Protein AF-A0A9X2RH70-F1 (afdb_monomer_lite)

Foldseek 3Di:
DDPPDLVLLLCCLPPVVVDDPVSNVVLVVVCVPDPVSVVSNVVSNVVVVVVVLVPPPPLFKAWWAWDDPDPPPDPDDDDDDDPDDPDFDWDWPTWIDDPVQQKIWTWTARPVLLKIKIAIDGPDPQQFFWKWKAFVVVRDIDIAGRNRMDIGHNPCSPDDRNPTTIIIGHFQDKDKDALPDAQDWDWDAGPSGWIWIWGHHQFKIKIATDDDVDPWFWKWKDWPPDIDIDGDDNDIDMDGHPDSNTMIMITITD

Structure (mmCIF, N/CA/C/O backbone):
data_AF-A0A9X2RH70-F1
#
_entry.id   AF-A0A9X2RH70-F1
#
loop_
_atom_site.group_PDB
_atom_site.id
_atom_site.type_symbol
_atom_site.label_atom_id
_atom_site.label_alt_id
_atom_site.label_comp_id
_atom_site.label_asym_id
_atom_site.label_entity_id
_atom_site.label_seq_id
_atom_site.pdbx_PDB_ins_code
_atom_site.Cartn_x
_atom_site.Cartn_y
_atom_site.Cartn_z
_atom_site.occupancy
_atom_site.B_iso_or_equiv
_atom_site.auth_seq_id
_atom_site.auth_comp_id
_atom_site.auth_asym_id
_atom_site.auth_atom_id
_atom_site.pdbx_PDB_model_num
ATOM 1 N N . MET A 1 1 ? -38.714 32.635 22.721 1.00 38.19 1 MET A N 1
ATOM 2 C CA . MET A 1 1 ? -38.009 31.374 23.026 1.00 38.19 1 MET A CA 1
ATOM 3 C C . MET A 1 1 ? -36.802 31.339 22.110 1.00 38.19 1 MET A C 1
ATOM 5 O O . MET A 1 1 ? -37.002 31.322 20.901 1.00 38.19 1 MET A O 1
ATOM 9 N N . SER A 1 2 ? -35.595 31.547 22.644 1.00 43.91 2 SER A N 1
ATOM 10 C CA . SER A 1 2 ? -34.385 31.596 21.818 1.00 43.91 2 SER A CA 1
ATOM 11 C C . SER A 1 2 ? -34.062 30.187 21.339 1.00 43.91 2 SER A C 1
ATOM 13 O O . SER A 1 2 ? -33.992 29.265 22.144 1.00 43.91 2 SER A O 1
ATOM 15 N N . LYS A 1 3 ? -33.902 30.035 20.023 1.00 49.16 3 LYS A N 1
ATOM 16 C CA . LYS A 1 3 ? -33.344 28.837 19.399 1.00 49.16 3 LYS A CA 1
ATOM 17 C C . LYS A 1 3 ? -31.895 28.697 19.841 1.00 49.16 3 LYS A C 1
ATOM 19 O O . LYS A 1 3 ? -30.994 29.251 19.218 1.00 49.16 3 LYS A O 1
ATOM 24 N N . ILE A 1 4 ? -31.687 28.039 20.966 1.00 57.56 4 ILE A N 1
ATOM 25 C CA . ILE A 1 4 ? -30.422 27.379 21.248 1.00 57.56 4 ILE A CA 1
ATOM 26 C C . ILE A 1 4 ? -30.706 25.922 20.905 1.00 57.56 4 ILE A C 1
ATOM 28 O O . ILE A 1 4 ? -31.109 25.137 21.750 1.00 57.56 4 ILE A O 1
ATOM 32 N N . ASP A 1 5 ? -30.623 25.646 19.609 1.00 70.44 5 ASP A N 1
ATOM 33 C CA . ASP A 1 5 ? -30.961 24.372 18.982 1.00 70.44 5 ASP A CA 1
ATOM 34 C C . ASP A 1 5 ? -29.649 23.783 18.487 1.00 70.44 5 ASP A C 1
ATOM 36 O O . ASP A 1 5 ? -29.001 24.452 17.689 1.00 70.44 5 ASP A O 1
ATOM 40 N N . GLU A 1 6 ? -29.278 22.590 18.960 1.00 78.50 6 GLU A N 1
ATOM 41 C CA . GLU A 1 6 ? -28.341 21.612 18.360 1.00 78.50 6 GLU A CA 1
ATOM 42 C C . GLU A 1 6 ? -26.916 22.094 18.001 1.00 78.50 6 GLU A C 1
ATOM 44 O O . GLU A 1 6 ? -25.936 21.507 18.451 1.00 78.50 6 GLU A O 1
ATOM 49 N N . TYR A 1 7 ? -26.774 23.196 17.274 1.00 85.56 7 TYR A N 1
ATOM 50 C CA . TYR A 1 7 ? -25.547 23.853 16.839 1.00 85.56 7 TYR A CA 1
ATOM 51 C C . TYR A 1 7 ? -24.544 24.131 17.966 1.00 85.56 7 TYR A C 1
ATOM 53 O O . TYR A 1 7 ? -23.355 23.880 17.798 1.00 85.56 7 TYR A O 1
ATOM 61 N N . LYS A 1 8 ? -24.988 24.615 19.137 1.00 87.19 8 LYS A N 1
ATOM 62 C CA . LYS A 1 8 ? -24.071 24.836 20.276 1.00 87.19 8 LYS A CA 1
ATOM 63 C C . LYS A 1 8 ? -23.524 23.515 20.837 1.00 87.19 8 LYS A C 1
ATOM 65 O O . LYS A 1 8 ? -22.361 23.452 21.223 1.00 87.19 8 LYS A O 1
ATOM 70 N N . ILE A 1 9 ? -24.349 22.464 20.864 1.00 90.00 9 ILE A N 1
ATOM 71 C CA . ILE A 1 9 ? -23.940 21.118 21.298 1.00 90.00 9 ILE A CA 1
ATOM 72 C C . ILE A 1 9 ? -22.964 20.526 20.275 1.00 90.00 9 ILE A C 1
ATOM 74 O O . ILE A 1 9 ? -21.936 19.967 20.645 1.00 90.00 9 ILE A O 1
ATOM 78 N N . GLU A 1 10 ? -23.244 20.703 18.987 1.00 91.31 10 GLU A N 1
ATOM 79 C CA . GLU A 1 10 ? -22.360 20.305 17.895 1.00 91.31 10 GLU A CA 1
ATOM 80 C C . GLU A 1 10 ? -20.998 21.014 17.959 1.00 91.31 10 GLU A C 1
ATOM 82 O O . GLU A 1 10 ? -19.964 20.346 17.891 1.00 91.31 10 GLU A O 1
ATOM 87 N N . GLN A 1 11 ? -20.971 22.340 18.148 1.00 90.75 11 GLN A N 1
ATOM 88 C CA . GLN A 1 11 ? -19.728 23.100 18.328 1.00 90.75 11 GLN A CA 1
ATOM 89 C C . GLN A 1 11 ? -18.944 22.619 19.548 1.00 90.75 11 GLN A C 1
ATOM 91 O O . GLN A 1 11 ? -17.736 22.428 19.452 1.00 90.75 11 GLN A O 1
ATOM 96 N N . TYR A 1 12 ? -19.620 22.349 20.665 1.00 92.56 12 TYR A N 1
ATOM 97 C CA . TYR A 1 12 ? -18.980 21.796 21.859 1.00 92.56 12 TYR A CA 1
ATOM 98 C C . TYR A 1 12 ? -18.365 20.409 21.610 1.00 92.56 12 TYR A C 1
ATOM 100 O O . TYR A 1 12 ? -17.308 20.102 22.153 1.00 92.56 12 TYR A O 1
ATOM 108 N N . ILE A 1 13 ? -18.970 19.578 20.755 1.00 91.06 13 ILE A N 1
ATOM 109 C CA . ILE A 1 13 ? -18.428 18.257 20.393 1.00 91.06 13 ILE A CA 1
ATOM 110 C C . ILE A 1 13 ? -17.249 18.365 19.413 1.00 91.06 13 ILE A C 1
ATOM 112 O O . ILE A 1 13 ? -16.290 17.602 19.533 1.00 91.06 13 ILE A O 1
ATOM 116 N N . ARG A 1 14 ? -17.317 19.260 18.419 1.00 89.56 14 ARG A N 1
ATOM 117 C CA . ARG A 1 14 ? -16.367 19.295 17.287 1.00 89.56 14 ARG A CA 1
ATOM 118 C C . ARG A 1 14 ? -15.242 20.313 17.418 1.00 89.56 14 ARG A C 1
ATOM 120 O O . ARG A 1 14 ? -14.176 20.072 16.863 1.00 89.56 14 ARG A O 1
ATOM 127 N N . PHE A 1 15 ? -15.493 21.416 18.113 1.00 91.38 15 PHE A N 1
ATOM 128 C CA . PHE A 1 15 ? -14.636 22.602 18.161 1.00 91.38 15 PHE A CA 1
ATOM 129 C C . PHE A 1 15 ? -14.644 23.209 19.572 1.00 91.38 15 PHE A C 1
ATOM 131 O O . PHE A 1 15 ? -14.815 24.415 19.750 1.00 91.38 15 PHE A O 1
ATOM 138 N N . ALA A 1 16 ? -14.499 22.372 20.605 1.00 88.25 16 ALA A N 1
ATOM 139 C CA . ALA A 1 16 ? -14.545 22.812 22.001 1.00 88.25 16 ALA A CA 1
ATOM 140 C C . ALA A 1 16 ? -13.519 23.920 22.301 1.00 88.25 16 ALA A C 1
ATOM 142 O O . ALA A 1 16 ? -13.744 24.774 23.153 1.00 88.25 16 ALA A O 1
ATOM 143 N N . GLU A 1 17 ? -12.385 23.918 21.608 1.00 86.81 17 GLU A N 1
ATOM 144 C CA . GLU A 1 17 ? -11.329 24.923 21.699 1.00 86.81 17 GLU A CA 1
ATOM 145 C C . GLU A 1 17 ? -11.731 26.315 21.191 1.00 86.81 17 GLU A C 1
ATOM 147 O O . GLU A 1 17 ? -11.103 27.297 21.585 1.00 86.81 17 GLU A O 1
ATOM 152 N N . GLU A 1 18 ? -12.761 26.413 20.349 1.00 89.75 18 GLU A N 1
ATOM 153 C CA . GLU A 1 18 ? -13.279 27.685 19.830 1.00 89.75 18 GLU A CA 1
ATOM 154 C C . GLU A 1 18 ? -14.303 28.327 20.778 1.00 89.75 18 GLU A C 1
ATOM 156 O O . GLU A 1 18 ? -14.637 29.501 20.617 1.00 89.75 18 GLU A O 1
ATOM 161 N N . LEU A 1 19 ? -14.772 27.579 21.783 1.00 88.44 19 LEU A N 1
ATOM 162 C CA . LEU A 1 19 ? -15.719 28.051 22.788 1.00 88.44 19 LEU A CA 1
ATOM 163 C C . LEU A 1 19 ? -15.004 28.645 24.001 1.00 88.44 19 LEU A C 1
ATOM 165 O O . LEU A 1 19 ? -14.007 28.114 24.505 1.00 88.44 19 LEU A O 1
ATOM 169 N N . THR A 1 20 ? -15.574 29.721 24.532 1.00 93.38 20 THR A N 1
ATOM 170 C CA . THR A 1 20 ? -15.179 30.269 25.830 1.00 93.38 20 THR A CA 1
ATOM 171 C C . THR A 1 20 ? -15.582 29.326 26.969 1.00 93.38 20 THR A C 1
ATOM 173 O O . THR A 1 20 ? -16.488 28.503 26.841 1.00 93.38 20 THR A O 1
ATOM 176 N N . GLU A 1 21 ? -14.932 29.451 28.129 1.00 91.62 21 GLU A N 1
ATOM 177 C CA . GLU A 1 21 ? -15.281 28.642 29.308 1.00 91.62 21 GLU A CA 1
ATOM 178 C C . GLU A 1 21 ? -16.721 28.888 29.787 1.00 91.62 21 GLU A C 1
ATOM 180 O O . GLU A 1 21 ? -17.380 27.974 30.275 1.00 91.62 21 GLU A O 1
ATOM 185 N N . GLU A 1 22 ? -17.247 30.102 29.622 1.00 91.00 22 GLU A N 1
ATOM 186 C CA . GLU A 1 22 ? -18.640 30.417 29.958 1.00 91.00 22 GLU A CA 1
ATOM 187 C C . GLU A 1 22 ? -19.622 29.666 29.046 1.00 91.00 22 GLU A C 1
ATOM 189 O O . GLU A 1 22 ? -20.595 29.094 29.536 1.00 91.00 22 GLU A O 1
ATOM 194 N N . GLU A 1 23 ? -19.331 29.583 27.745 1.00 89.38 23 GLU A N 1
ATOM 195 C CA . GLU A 1 23 ? -20.147 28.846 26.771 1.00 89.38 23 GLU A CA 1
ATOM 196 C C . GLU A 1 23 ? -20.090 27.333 26.994 1.00 89.38 23 GLU A C 1
ATOM 198 O O . GLU A 1 23 ? -21.119 26.662 26.911 1.00 89.38 23 GLU A O 1
ATOM 203 N N . LYS A 1 24 ? -18.918 26.788 27.337 1.00 91.00 24 LYS A N 1
ATOM 204 C CA . LYS A 1 24 ? -18.781 25.368 27.697 1.00 91.00 24 LYS A CA 1
ATOM 205 C C . LYS A 1 24 ? -19.634 25.014 28.910 1.00 91.00 24 LYS A C 1
ATOM 207 O O . LYS A 1 24 ? -20.411 24.068 28.848 1.00 91.00 24 LYS A O 1
ATOM 212 N N . ASN A 1 25 ? -19.540 25.811 29.976 1.00 91.94 25 ASN A N 1
ATOM 213 C CA . ASN A 1 25 ? -20.323 25.606 31.197 1.00 91.94 25 ASN A CA 1
ATOM 214 C C . ASN A 1 25 ? -21.836 25.747 30.949 1.00 91.94 25 ASN A C 1
ATOM 216 O O . ASN A 1 25 ? -22.637 25.048 31.572 1.00 91.94 25 ASN A O 1
ATOM 220 N N . GLU A 1 26 ? -22.248 26.650 30.051 1.00 90.50 26 GLU A N 1
ATOM 221 C CA . GLU A 1 26 ? -23.648 26.786 29.631 1.00 90.50 26 GLU A CA 1
ATOM 222 C C . GLU A 1 26 ? -24.140 25.506 28.939 1.00 90.50 26 GLU A C 1
ATOM 224 O O . GLU A 1 26 ? -25.188 24.975 29.309 1.00 90.50 26 GLU A O 1
ATOM 229 N N . VAL A 1 27 ? -23.374 24.984 27.976 1.00 90.00 27 VAL A N 1
ATOM 230 C CA . VAL A 1 27 ? -23.712 23.754 27.240 1.00 90.00 27 VAL A CA 1
ATOM 231 C C . VAL A 1 27 ? -23.710 22.531 28.159 1.00 90.00 27 VAL A C 1
ATOM 233 O O . VAL A 1 27 ? -24.647 21.737 28.100 1.00 90.00 27 VAL A O 1
ATOM 236 N N . GLU A 1 28 ? -22.732 22.397 29.055 1.00 92.50 28 GLU A N 1
ATOM 237 C CA . GLU A 1 28 ? -22.682 21.310 30.043 1.00 92.50 28 GLU A CA 1
ATOM 238 C C . GLU A 1 28 ? -23.909 21.322 30.953 1.00 92.50 28 GLU A C 1
ATOM 240 O O . GLU A 1 28 ? -24.602 20.311 31.076 1.00 92.50 28 GLU A O 1
ATOM 245 N N . ARG A 1 29 ? -24.260 22.487 31.508 1.00 91.75 29 ARG A N 1
ATOM 246 C CA . ARG A 1 29 ? -25.462 22.621 32.336 1.00 91.75 29 ARG A CA 1
ATOM 247 C C . ARG A 1 29 ? -26.731 22.285 31.550 1.00 91.75 29 ARG A C 1
ATOM 249 O O . ARG A 1 29 ? -27.653 21.701 32.113 1.00 91.75 29 ARG A O 1
ATOM 256 N N . LEU A 1 30 ? -26.810 22.646 30.270 1.00 88.88 30 LEU A N 1
ATOM 257 C CA . LEU A 1 30 ? -27.959 22.315 29.419 1.00 88.88 30 LEU A CA 1
ATOM 258 C C . LEU A 1 30 ? -28.080 20.807 29.176 1.00 88.88 30 LEU A C 1
ATOM 260 O O . LEU A 1 30 ? -29.186 20.275 29.245 1.00 88.88 30 LEU A O 1
ATOM 264 N N . ILE A 1 31 ? -26.960 20.123 28.947 1.00 91.38 31 ILE A N 1
ATOM 265 C CA . ILE A 1 31 ? -26.914 18.663 28.793 1.00 91.38 31 ILE A CA 1
ATOM 266 C C . ILE A 1 31 ? -27.316 17.964 30.101 1.00 91.38 31 ILE A C 1
ATOM 268 O O . ILE A 1 31 ? -28.024 16.965 30.061 1.00 91.38 31 ILE A O 1
ATOM 272 N N . GLU A 1 32 ? -26.906 18.488 31.260 1.00 92.25 32 GLU A N 1
ATOM 273 C CA . GLU A 1 32 ? -27.236 17.910 32.573 1.00 92.25 32 GLU A CA 1
ATOM 274 C C . GLU A 1 32 ? -28.693 18.125 33.001 1.00 92.25 32 GLU A C 1
ATOM 276 O O . GLU A 1 32 ? -29.238 17.328 33.764 1.00 92.25 32 GLU A O 1
ATOM 281 N N . THR A 1 33 ? -29.318 19.220 32.564 1.00 91.25 33 THR A N 1
ATOM 282 C CA . THR A 1 33 ? -30.645 19.635 33.054 1.00 91.25 33 THR A CA 1
ATOM 283 C C . THR A 1 33 ? -31.798 19.284 32.115 1.00 91.25 33 THR A C 1
ATOM 285 O O . THR A 1 33 ? -32.954 19.432 32.515 1.00 91.25 33 THR A O 1
ATOM 288 N N . SER A 1 34 ? -31.518 18.815 30.895 1.00 92.25 34 SER A N 1
ATOM 289 C CA . SER A 1 34 ? -32.532 18.463 29.896 1.00 92.25 34 SER A CA 1
ATOM 290 C C . SER A 1 34 ? -32.260 17.100 29.258 1.00 92.25 34 SER A C 1
ATOM 292 O O . SER A 1 34 ? -31.290 16.935 28.517 1.00 92.25 34 SER A O 1
ATOM 294 N N . ASP A 1 35 ? -33.180 16.154 29.473 1.00 90.81 35 ASP A N 1
ATOM 295 C CA . ASP A 1 35 ? -33.135 14.809 28.880 1.00 90.81 35 ASP A CA 1
ATOM 296 C C . ASP A 1 35 ? -33.082 14.854 27.340 1.00 90.81 35 ASP A C 1
ATOM 298 O O . ASP A 1 35 ? -32.408 14.044 26.701 1.00 90.81 35 ASP A O 1
ATOM 302 N N . GLU A 1 36 ? -33.765 15.828 26.728 1.00 90.50 36 GLU A N 1
ATOM 303 C CA . GLU A 1 36 ? -33.765 16.036 25.276 1.00 90.50 36 GLU A CA 1
ATOM 304 C C . GLU A 1 36 ? -32.375 16.448 24.771 1.00 90.50 36 GLU A C 1
ATOM 306 O O . GLU A 1 36 ? -31.859 15.876 23.810 1.00 90.50 36 GLU A O 1
ATOM 311 N N . MET A 1 37 ? -31.723 17.387 25.463 1.00 90.00 37 MET A N 1
ATOM 312 C CA . MET A 1 37 ? -30.382 17.858 25.095 1.00 90.00 37 MET A CA 1
ATOM 313 C C . MET A 1 37 ? -29.324 16.781 25.334 1.00 90.00 37 MET A C 1
ATOM 315 O O . MET A 1 37 ? -28.390 16.644 24.542 1.00 90.00 37 MET A O 1
ATOM 319 N N . GLN A 1 38 ? -29.495 15.964 26.375 1.00 92.88 38 GLN A N 1
ATOM 320 C CA . GLN A 1 38 ? -28.654 14.798 26.614 1.00 92.88 38 GLN A CA 1
ATOM 321 C C . GLN A 1 38 ? -28.764 13.773 25.477 1.00 92.88 38 GLN A C 1
ATOM 323 O O . GLN A 1 38 ? -27.742 13.261 25.011 1.00 92.88 38 GLN A O 1
ATOM 328 N N . ALA A 1 39 ? -29.978 13.497 24.993 1.00 91.00 39 ALA A N 1
ATOM 329 C CA . ALA A 1 39 ? -30.194 12.585 23.872 1.00 91.00 39 ALA A CA 1
ATOM 330 C C . ALA A 1 39 ? -29.541 13.100 22.577 1.00 91.00 39 ALA A C 1
ATOM 332 O O . ALA A 1 39 ? -28.859 12.335 21.891 1.00 91.00 39 ALA A O 1
ATOM 333 N N . ILE A 1 40 ? -29.681 14.396 22.280 1.00 91.31 40 ILE A N 1
ATOM 334 C CA . ILE A 1 40 ? -29.038 15.050 21.128 1.00 91.31 40 ILE A CA 1
ATOM 335 C C . ILE A 1 40 ? -27.511 14.972 21.237 1.00 91.31 40 ILE A C 1
ATOM 337 O O . ILE A 1 40 ? -26.846 14.593 20.273 1.00 91.31 40 ILE A O 1
ATOM 341 N N . TYR A 1 41 ? -26.945 15.274 22.410 1.00 93.88 41 TYR A N 1
ATOM 342 C CA . TYR A 1 41 ? -25.504 15.175 22.654 1.00 93.88 41 TYR A CA 1
ATOM 343 C C . TYR A 1 41 ? -24.976 13.760 22.393 1.00 93.88 41 TYR A C 1
ATOM 345 O O . TYR A 1 41 ? -23.989 13.593 21.675 1.00 93.88 41 TYR A O 1
ATOM 353 N N . LEU A 1 42 ? -25.639 12.736 22.940 1.00 94.56 42 LEU A N 1
ATOM 354 C CA . LEU A 1 42 ? -25.237 11.341 22.748 1.00 94.56 42 LEU A CA 1
ATOM 355 C C . LEU A 1 42 ? -25.321 10.927 21.277 1.00 94.56 42 LEU A C 1
ATOM 357 O O . LEU A 1 42 ? -24.388 10.304 20.769 1.00 94.56 42 LEU A O 1
ATOM 361 N N . PHE A 1 43 ? -26.396 11.315 20.588 1.00 95.00 43 PHE A N 1
ATOM 362 C CA . PHE A 1 43 ? -26.562 11.060 19.161 1.00 95.00 43 PHE A CA 1
ATOM 363 C C . PHE A 1 43 ? -25.453 11.716 18.331 1.00 95.00 43 PHE A C 1
ATOM 365 O O . PHE A 1 43 ? -24.786 11.025 17.564 1.00 95.00 43 PHE A O 1
ATOM 372 N N . LEU A 1 44 ? -25.214 13.021 18.500 1.00 93.56 44 LEU A N 1
ATOM 373 C CA . LEU A 1 44 ? -24.198 13.758 17.741 1.00 93.56 44 LEU A CA 1
ATOM 374 C C . LEU A 1 44 ? -22.792 13.235 18.023 1.00 93.56 44 LEU A C 1
ATOM 376 O O . LEU A 1 44 ? -21.990 13.096 17.102 1.00 93.56 44 LEU A O 1
ATOM 380 N N . LYS A 1 45 ? -22.492 12.899 19.279 1.00 93.25 45 LYS A N 1
ATOM 381 C CA . LYS A 1 45 ? -21.208 12.308 19.655 1.00 93.25 45 LYS A CA 1
ATOM 382 C C . LYS A 1 45 ? -20.991 10.974 18.945 1.00 93.25 45 LYS A C 1
ATOM 384 O O . LYS A 1 45 ? -19.959 10.799 18.304 1.00 93.25 45 LYS A O 1
ATOM 389 N N . GLN A 1 46 ? -21.970 10.069 19.001 1.00 92.00 46 GLN A N 1
ATOM 390 C CA . GLN A 1 46 ? -21.885 8.783 18.309 1.00 92.00 46 GLN A CA 1
ATOM 391 C C . GLN A 1 46 ? -21.798 8.965 16.788 1.00 92.00 46 GLN A C 1
ATOM 393 O O . GLN A 1 46 ? -20.964 8.333 16.142 1.00 92.00 46 GLN A O 1
ATOM 398 N N . PHE A 1 47 ? -22.614 9.854 16.216 1.00 91.31 47 PHE A N 1
ATOM 399 C CA . PHE A 1 47 ? -22.580 10.179 14.793 1.00 91.31 47 PHE A CA 1
ATOM 400 C C . PHE A 1 47 ? -21.192 10.650 14.370 1.00 91.31 47 PHE A C 1
ATOM 402 O O . PHE A 1 47 ? -20.667 10.156 13.380 1.00 91.31 47 PHE A O 1
ATOM 409 N N . TYR A 1 48 ? -20.572 11.563 15.118 1.00 87.19 48 TYR A N 1
ATOM 410 C CA . TYR A 1 48 ? -19.253 12.083 14.778 1.00 87.19 48 TYR A CA 1
ATOM 411 C C . TYR A 1 48 ? -18.124 11.085 15.022 1.00 87.19 48 TYR A C 1
ATOM 413 O O . TYR A 1 48 ? -17.175 11.061 14.244 1.00 87.19 48 TYR A O 1
ATOM 421 N N . GLU A 1 49 ? -18.236 10.211 16.019 1.00 83.56 49 GLU A N 1
ATOM 422 C CA . GLU A 1 49 ? -17.318 9.082 16.191 1.00 83.56 49 GLU A CA 1
ATOM 423 C C . GLU A 1 49 ? -17.394 8.110 15.002 1.00 83.56 49 GLU A C 1
ATOM 425 O O . GLU A 1 49 ? -16.361 7.696 14.468 1.00 83.56 49 GLU A O 1
ATOM 430 N N . GLU A 1 50 ? -18.601 7.769 14.541 1.00 78.25 50 GLU A N 1
ATOM 431 C CA . GLU A 1 50 ? -18.804 6.926 13.358 1.00 78.25 50 GLU A CA 1
ATOM 432 C C . GLU A 1 50 ? -18.398 7.636 12.066 1.00 78.25 50 GLU A C 1
ATOM 434 O O . GLU A 1 50 ? -17.746 7.031 11.212 1.00 78.25 50 GLU A O 1
ATOM 439 N N . PHE A 1 51 ? -18.707 8.925 11.939 1.00 77.31 51 PHE A N 1
ATOM 440 C CA . PHE A 1 51 ? -18.315 9.757 10.812 1.00 77.31 51 PHE A CA 1
ATOM 441 C C . PHE A 1 51 ? -16.803 9.893 10.743 1.00 77.31 51 PHE A C 1
ATOM 443 O O . PHE A 1 51 ? -16.256 9.718 9.668 1.00 77.31 51 PHE A O 1
ATOM 450 N N . ASP A 1 52 ? -16.095 10.132 11.845 1.00 69.50 52 ASP A N 1
ATOM 451 C CA . ASP A 1 52 ? -14.632 10.194 11.852 1.00 69.50 52 ASP A CA 1
ATOM 452 C C . ASP A 1 52 ? -14.022 8.815 11.594 1.00 69.50 52 ASP A C 1
ATOM 454 O O . ASP A 1 52 ? -13.001 8.701 10.917 1.00 69.50 52 ASP A O 1
ATOM 458 N N . LYS A 1 53 ? -14.652 7.739 12.076 1.00 63.94 53 LYS A N 1
ATOM 459 C CA . LYS A 1 53 ? -14.243 6.365 11.765 1.00 63.94 53 LYS A CA 1
ATOM 460 C C . LYS A 1 53 ? -14.400 6.051 10.274 1.00 63.94 53 LYS A C 1
ATOM 462 O O . LYS A 1 53 ? -13.503 5.431 9.708 1.00 63.94 53 LYS A O 1
ATOM 467 N N . ALA A 1 54 ? -15.485 6.499 9.643 1.00 58.62 54 ALA A N 1
ATOM 468 C CA . ALA A 1 54 ? -15.756 6.328 8.214 1.00 58.62 54 ALA A CA 1
ATOM 469 C C . ALA A 1 54 ? -14.959 7.307 7.329 1.00 58.62 54 ALA A C 1
ATOM 471 O O . ALA A 1 54 ? -14.521 6.950 6.239 1.00 58.62 54 ALA A O 1
ATOM 472 N N . SER A 1 55 ? -14.730 8.525 7.820 1.00 51.06 55 SER A N 1
ATOM 473 C CA . SER A 1 55 ? -14.048 9.639 7.146 1.00 51.06 55 SER A CA 1
ATOM 474 C C . SER A 1 55 ? -12.558 9.694 7.448 1.00 51.06 55 SER A C 1
ATOM 476 O O . SER A 1 55 ? -11.866 10.597 6.971 1.00 51.06 55 SER A O 1
ATOM 478 N N . ARG A 1 56 ? -12.016 8.713 8.183 1.00 55.09 56 ARG A N 1
ATOM 479 C CA . ARG A 1 56 ? -10.602 8.345 8.090 1.00 55.09 56 ARG A CA 1
ATOM 480 C C . ARG A 1 56 ? -10.351 7.900 6.653 1.00 55.09 56 ARG A C 1
ATOM 482 O O . ARG A 1 56 ? -10.275 6.713 6.360 1.00 55.09 56 ARG A O 1
ATOM 489 N N . VAL A 1 57 ? -10.204 8.876 5.753 1.00 53.75 57 VAL A N 1
ATOM 490 C CA . VAL A 1 57 ? -9.603 8.695 4.438 1.00 53.75 57 VAL A CA 1
ATOM 491 C C . VAL A 1 57 ? -8.335 7.926 4.716 1.00 53.75 57 VAL A C 1
ATOM 493 O O . VAL A 1 57 ? -7.454 8.438 5.417 1.00 53.75 57 VAL A O 1
ATOM 496 N N . SER A 1 58 ? -8.290 6.684 4.243 1.00 62.25 58 SER A N 1
ATOM 497 C CA . SER A 1 58 ? -7.127 5.836 4.405 1.00 62.25 58 SER A CA 1
ATOM 498 C C . SER A 1 58 ? -5.903 6.637 3.988 1.00 62.25 58 SER A C 1
ATOM 500 O O . SER A 1 58 ? -5.694 6.931 2.812 1.00 62.25 58 SER A O 1
ATOM 502 N N . LYS A 1 59 ? -5.089 7.060 4.960 1.00 73.25 59 LYS A N 1
ATOM 503 C CA . LYS A 1 59 ? -3.833 7.765 4.667 1.00 73.25 59 LYS A CA 1
ATOM 504 C C . LYS A 1 59 ? -2.857 6.836 3.943 1.00 73.25 59 LYS A C 1
ATOM 506 O O . LYS A 1 59 ? -1.864 7.310 3.398 1.00 73.25 59 LYS A O 1
ATOM 511 N N . ALA A 1 60 ? -3.150 5.536 3.959 1.00 87.25 60 ALA A N 1
ATOM 512 C CA . ALA A 1 60 ? -2.376 4.494 3.334 1.00 87.25 60 ALA A CA 1
ATOM 513 C C . ALA A 1 60 ? -2.682 4.330 1.843 1.00 87.25 60 ALA A C 1
ATOM 515 O O . ALA A 1 60 ? -1.768 3.971 1.113 1.00 87.25 60 ALA A O 1
ATOM 516 N N . VAL A 1 61 ? -3.894 4.629 1.359 1.00 92.12 61 VAL A N 1
ATOM 517 C CA . VAL A 1 61 ? -4.228 4.539 -0.074 1.00 92.12 61 VAL A CA 1
ATOM 518 C C . VAL A 1 61 ? -4.348 5.935 -0.675 1.00 92.12 61 VAL A C 1
ATOM 520 O O . VAL A 1 61 ? -5.294 6.674 -0.420 1.00 92.12 61 VAL A O 1
ATOM 523 N N . ILE A 1 62 ? -3.370 6.302 -1.497 1.00 93.06 62 ILE A N 1
ATOM 524 C CA . ILE A 1 62 ? -3.258 7.618 -2.122 1.00 93.06 62 ILE A CA 1
ATOM 525 C C . ILE A 1 62 ? -3.643 7.496 -3.600 1.00 93.06 62 ILE A C 1
ATOM 527 O O . ILE A 1 62 ? -2.879 6.907 -4.371 1.00 93.06 62 ILE A O 1
ATOM 531 N N . PRO A 1 63 ? -4.787 8.051 -4.033 1.00 94.56 63 PRO A N 1
ATOM 532 C CA . PRO A 1 63 ? -5.094 8.136 -5.451 1.00 94.56 63 PRO A CA 1
ATOM 533 C C . PRO A 1 63 ? -4.110 9.082 -6.139 1.00 94.56 63 PRO A C 1
ATOM 535 O O . PRO A 1 63 ? -3.795 10.157 -5.622 1.00 94.56 63 PRO A O 1
ATOM 538 N N . LEU A 1 64 ? -3.614 8.667 -7.302 1.00 95.38 64 LEU A N 1
ATOM 539 C CA . LEU A 1 64 ? -2.697 9.447 -8.120 1.00 95.38 64 LEU A CA 1
ATOM 540 C C . LEU A 1 64 ? -3.354 9.797 -9.452 1.00 95.38 64 LEU A C 1
ATOM 542 O O . LEU A 1 64 ? -3.980 8.951 -10.092 1.00 95.38 64 LEU A O 1
ATOM 546 N N . THR A 1 65 ? -3.161 11.034 -9.890 1.00 95.44 65 THR A N 1
ATOM 547 C CA . THR A 1 65 ? -3.631 11.535 -11.183 1.00 95.44 65 THR A CA 1
ATOM 548 C C . THR A 1 65 ? -2.449 11.884 -12.075 1.00 95.44 65 THR A C 1
ATOM 550 O O . THR A 1 65 ? -1.377 12.253 -11.596 1.00 95.44 65 THR A O 1
ATOM 553 N N . LEU A 1 66 ? -2.611 11.749 -13.391 1.00 95.25 66 LEU A N 1
ATOM 554 C CA . LEU A 1 66 ? -1.575 12.166 -14.329 1.00 95.25 66 LEU A CA 1
ATOM 555 C C . LEU A 1 66 ? -1.412 13.689 -14.266 1.00 95.25 66 LEU A C 1
ATOM 557 O O . LEU A 1 66 ? -2.370 14.433 -14.480 1.00 95.25 66 LEU A O 1
ATOM 561 N N . LEU A 1 67 ? -0.187 14.153 -14.017 1.00 92.31 67 LEU A N 1
ATOM 562 C CA . LEU A 1 67 ? 0.151 15.565 -14.109 1.00 92.31 67 LEU A CA 1
ATOM 563 C C . LEU A 1 67 ? 0.067 15.985 -15.574 1.00 92.31 67 LEU A C 1
ATOM 565 O O . LEU A 1 67 ? 0.947 15.677 -16.383 1.00 92.31 67 LEU A O 1
ATOM 569 N N . GLN A 1 68 ? -0.997 16.704 -15.912 1.00 83.31 68 GLN A N 1
ATOM 570 C CA . GLN A 1 68 ? -1.115 17.320 -17.221 1.00 83.31 68 GLN A CA 1
ATOM 571 C C . GLN A 1 68 ? -0.030 18.391 -17.339 1.00 83.31 68 GLN A C 1
ATOM 573 O O . GLN A 1 68 ? 0.064 19.297 -16.511 1.00 83.31 68 GLN A O 1
ATOM 578 N N . LYS A 1 69 ? 0.820 18.288 -18.366 1.00 66.44 69 LYS A N 1
ATOM 579 C CA . LYS A 1 69 ? 1.761 19.358 -18.705 1.00 66.44 69 LYS A CA 1
ATOM 580 C C . LYS A 1 69 ? 0.950 20.577 -19.141 1.00 66.44 69 LYS A C 1
ATOM 582 O O . LYS A 1 69 ? 0.640 20.726 -20.319 1.00 66.44 69 LYS A O 1
ATOM 587 N N . HIS A 1 70 ? 0.611 21.463 -18.214 1.00 53.38 70 HIS A N 1
ATOM 588 C CA . HIS A 1 70 ? 0.219 22.809 -18.597 1.00 53.38 70 HIS A CA 1
ATOM 589 C C . HIS A 1 70 ? 1.425 23.455 -19.285 1.00 53.38 70 HIS A C 1
ATOM 591 O O . HIS A 1 70 ? 2.525 23.475 -18.735 1.00 53.38 70 HIS A O 1
ATOM 597 N N . GLN A 1 71 ? 1.227 23.951 -20.507 1.00 48.84 71 GLN A N 1
ATOM 598 C CA . GLN A 1 71 ? 2.236 24.615 -21.346 1.00 48.84 71 GLN A CA 1
ATOM 599 C C . GLN A 1 71 ? 2.740 25.954 -20.768 1.00 48.84 71 GLN A C 1
ATOM 601 O O . GLN A 1 71 ? 3.202 26.823 -21.502 1.00 48.84 71 GLN A O 1
ATOM 606 N N . HIS A 1 72 ? 2.691 26.154 -19.452 1.00 42.78 72 HIS A N 1
ATOM 607 C CA . HIS A 1 72 ? 3.387 27.262 -18.823 1.00 42.78 72 HIS A CA 1
ATOM 608 C C . HIS A 1 72 ? 4.852 26.881 -18.655 1.00 42.78 72 HIS A C 1
ATOM 610 O O . HIS A 1 72 ? 5.286 26.346 -17.637 1.00 42.78 72 HIS A O 1
ATOM 616 N N . SER A 1 73 ? 5.614 27.171 -19.708 1.00 41.78 73 SER A N 1
ATOM 617 C CA . SER A 1 73 ? 7.068 27.270 -19.711 1.00 41.78 73 SER A CA 1
ATOM 618 C C . SER A 1 73 ? 7.518 28.392 -18.765 1.00 41.78 73 SER A C 1
ATOM 620 O O . SER A 1 73 ? 7.952 29.458 -19.197 1.00 41.78 73 SER A O 1
ATOM 622 N N . GLY A 1 74 ? 7.370 28.182 -17.459 1.00 51.56 74 GLY A N 1
ATOM 623 C CA . GLY A 1 74 ? 8.154 28.907 -16.468 1.00 51.56 74 GLY A CA 1
ATOM 624 C C . GLY A 1 74 ? 9.617 28.457 -16.558 1.00 51.56 74 GLY A C 1
ATOM 625 O O . GLY A 1 74 ? 9.880 27.330 -16.989 1.00 51.56 74 GLY A O 1
ATOM 626 N N . PRO A 1 75 ? 10.588 29.306 -16.191 1.00 43.97 75 PRO A N 1
ATOM 627 C CA . PRO A 1 75 ? 12.000 28.964 -16.288 1.00 43.97 75 PRO A CA 1
ATOM 628 C C . PRO A 1 75 ? 12.322 27.800 -15.342 1.00 43.97 75 PRO A C 1
AT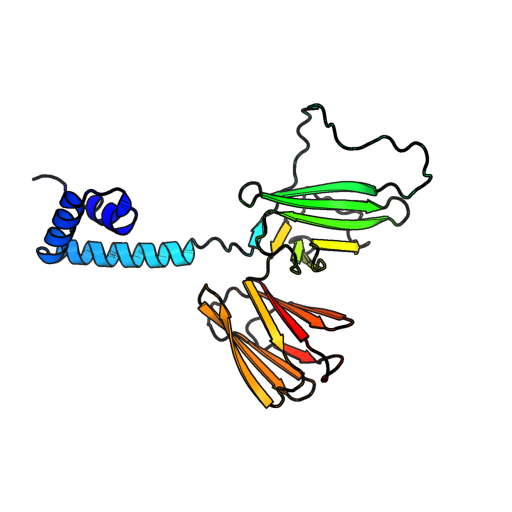OM 630 O O . PRO A 1 75 ? 12.415 27.962 -14.127 1.00 43.97 75 PRO A O 1
ATOM 633 N N . VAL A 1 76 ? 12.490 26.606 -15.908 1.00 46.28 76 VAL A N 1
ATOM 634 C CA . VAL A 1 76 ? 12.998 25.436 -15.192 1.00 46.28 76 VAL A CA 1
ATOM 635 C C . VAL A 1 76 ? 14.513 25.584 -15.105 1.00 46.28 76 VAL A C 1
ATOM 637 O O . VAL A 1 76 ? 15.231 25.315 -16.063 1.00 46.28 76 VAL A O 1
ATOM 640 N N . VAL A 1 77 ? 15.008 26.030 -13.953 1.00 49.47 77 VAL A N 1
ATOM 641 C CA . VAL A 1 77 ? 16.435 25.974 -13.619 1.00 49.47 77 VAL A CA 1
ATOM 642 C C . VAL A 1 77 ? 16.648 24.790 -12.693 1.00 49.47 77 VAL A C 1
ATOM 644 O O . VAL A 1 77 ? 16.409 24.931 -11.501 1.00 49.47 77 VAL A O 1
ATOM 647 N N . LEU A 1 78 ? 17.120 23.647 -13.206 1.00 43.34 78 LEU A N 1
ATOM 648 C CA . LEU A 1 78 ? 17.814 22.641 -12.394 1.00 43.34 78 LEU A CA 1
ATOM 649 C C . LEU A 1 78 ? 18.855 21.851 -13.217 1.00 43.34 78 LEU A C 1
ATOM 651 O O . LEU A 1 78 ? 18.510 21.140 -14.152 1.00 43.34 78 LEU A O 1
ATOM 655 N N . ALA A 1 79 ? 20.101 21.948 -12.733 1.00 43.59 79 ALA A N 1
ATOM 656 C CA . ALA A 1 79 ? 21.273 21.079 -12.908 1.00 43.59 79 ALA A CA 1
ATOM 657 C C . ALA A 1 79 ? 22.063 21.097 -14.243 1.00 43.59 79 ALA A C 1
ATOM 659 O O . ALA A 1 79 ? 21.645 20.579 -15.268 1.00 43.59 79 ALA A O 1
ATOM 660 N N . ALA A 1 80 ? 23.265 21.682 -14.125 1.00 45.34 80 ALA A N 1
ATOM 661 C CA . ALA A 1 80 ? 24.504 21.565 -14.903 1.00 45.34 80 ALA A CA 1
ATOM 662 C C . ALA A 1 80 ? 24.494 20.768 -16.226 1.00 45.34 80 ALA A C 1
ATOM 664 O O . ALA A 1 80 ? 24.346 19.550 -16.250 1.00 45.34 80 ALA A O 1
ATOM 665 N N . MET A 1 81 ? 24.834 21.473 -17.312 1.00 38.94 81 MET A N 1
ATOM 666 C CA . MET A 1 81 ? 25.267 20.886 -18.580 1.00 38.94 81 MET A CA 1
ATOM 667 C C . MET A 1 81 ? 26.594 20.133 -18.394 1.00 38.94 81 MET A C 1
ATOM 669 O O . MET A 1 81 ? 27.670 20.720 -18.518 1.00 38.94 81 MET A O 1
ATOM 673 N N . THR A 1 82 ? 26.552 18.830 -18.132 1.00 45.47 82 THR A N 1
ATOM 674 C CA . THR A 1 82 ? 27.699 17.960 -18.417 1.00 45.47 82 THR A CA 1
ATOM 675 C C . THR A 1 82 ? 27.745 17.711 -19.920 1.00 45.47 82 THR A C 1
ATOM 677 O O . THR A 1 82 ? 26.902 17.014 -20.482 1.00 45.47 82 THR A O 1
ATOM 680 N N . LYS A 1 83 ? 28.717 18.346 -20.584 1.00 48.25 83 LYS A N 1
ATOM 681 C CA . LYS A 1 83 ? 29.111 17.998 -21.950 1.00 48.25 83 LYS A CA 1
ATOM 682 C C . LYS A 1 83 ? 29.677 16.579 -21.922 1.00 48.25 83 LYS A C 1
ATOM 684 O O . LYS A 1 83 ? 30.548 16.302 -21.109 1.00 48.25 83 LYS A O 1
ATOM 689 N N . GLU A 1 84 ? 29.172 15.749 -22.827 1.00 56.53 84 GLU A N 1
ATOM 690 C CA . GLU A 1 84 ? 29.624 14.384 -23.122 1.00 56.53 84 GLU A CA 1
ATOM 691 C C . GLU A 1 84 ? 29.235 13.304 -22.100 1.00 56.53 84 GLU A C 1
ATOM 693 O O . GLU A 1 84 ? 29.922 13.034 -21.122 1.00 56.53 84 GLU A O 1
ATOM 698 N N . SER A 1 85 ? 28.166 12.573 -22.421 1.00 43.75 85 SER A N 1
ATOM 699 C CA . SER A 1 85 ? 28.195 11.116 -22.297 1.00 43.75 85 SER A CA 1
ATOM 700 C C . SER A 1 85 ? 27.228 10.518 -23.314 1.00 43.75 85 SER A C 1
ATOM 702 O O . SER A 1 85 ? 26.075 10.934 -23.399 1.00 43.75 85 SER A O 1
ATOM 704 N N . SER A 1 86 ? 27.695 9.549 -24.088 1.00 52.59 86 SER A N 1
ATOM 705 C CA . SER A 1 86 ? 26.915 8.659 -24.954 1.00 52.59 86 SER A CA 1
ATOM 706 C C . SER A 1 86 ? 26.056 7.673 -24.134 1.00 52.59 86 SER A C 1
ATOM 708 O O . SER A 1 86 ? 26.039 6.474 -24.400 1.00 52.59 86 SER A O 1
ATOM 710 N N . ALA A 1 87 ? 25.380 8.162 -23.091 1.00 50.66 87 ALA A N 1
ATOM 711 C CA . ALA A 1 87 ? 24.768 7.359 -22.037 1.00 50.66 87 ALA A CA 1
ATOM 712 C C . ALA A 1 87 ? 23.239 7.321 -22.163 1.00 50.66 87 ALA A C 1
ATOM 714 O O . ALA A 1 87 ? 22.617 8.361 -22.361 1.00 50.66 87 ALA A O 1
ATOM 715 N N . SER A 1 88 ? 22.672 6.117 -22.028 1.00 55.28 88 SER A N 1
ATOM 716 C CA . SER A 1 88 ? 21.242 5.788 -21.894 1.00 55.28 88 SER A CA 1
ATOM 717 C C . SER A 1 88 ? 20.355 6.986 -21.514 1.00 55.28 88 SER A C 1
ATOM 719 O O . SER A 1 88 ? 20.357 7.430 -20.358 1.00 55.28 88 SER A O 1
ATOM 721 N N . GLY A 1 89 ? 19.615 7.521 -22.487 1.00 82.62 89 GLY A N 1
ATOM 722 C CA . GLY A 1 89 ? 18.674 8.611 -22.269 1.00 82.62 89 GLY A CA 1
ATOM 723 C C . GLY A 1 89 ? 17.495 8.110 -21.445 1.00 82.62 89 GLY A C 1
ATOM 724 O O . GLY A 1 89 ? 16.699 7.310 -21.921 1.00 82.62 89 GLY A O 1
ATOM 725 N N . LEU A 1 90 ? 17.381 8.551 -20.190 1.00 90.25 90 LEU A N 1
ATOM 726 C CA . LEU A 1 90 ? 16.153 8.343 -19.426 1.00 90.25 90 LEU A CA 1
ATOM 727 C C . LEU A 1 90 ? 15.130 9.400 -19.841 1.00 90.25 90 LEU A C 1
ATOM 729 O O . LEU A 1 90 ? 15.326 10.591 -19.587 1.00 90.25 90 LEU A O 1
ATOM 733 N N . VAL A 1 91 ? 14.012 8.968 -20.418 1.00 92.31 91 VAL A N 1
ATOM 734 C CA . VAL A 1 91 ? 12.912 9.845 -20.835 1.00 92.31 91 VAL A CA 1
ATOM 735 C C . VAL A 1 91 ? 11.750 9.717 -19.864 1.00 92.31 91 VAL A C 1
ATOM 737 O O . VAL A 1 91 ? 11.343 8.625 -19.486 1.00 92.31 91 VAL A O 1
ATOM 740 N N . THR A 1 92 ? 11.175 10.843 -19.440 1.00 93.81 92 THR A N 1
ATOM 741 C CA . THR A 1 92 ? 9.979 10.814 -18.583 1.00 93.81 92 THR A CA 1
ATOM 742 C C . THR A 1 92 ? 8.742 10.467 -19.409 1.00 93.81 92 THR A C 1
ATOM 744 O O . THR A 1 92 ? 8.307 11.284 -20.220 1.00 93.81 92 THR A O 1
ATOM 747 N N . LYS A 1 93 ? 8.148 9.296 -19.158 1.00 94.25 93 LYS A N 1
ATOM 748 C CA . LYS A 1 93 ? 6.887 8.850 -19.777 1.00 94.25 93 LYS A CA 1
ATOM 749 C C . LYS A 1 93 ? 5.670 9.473 -19.120 1.00 94.25 93 LYS A C 1
ATOM 751 O O . LYS A 1 93 ? 4.777 9.965 -19.799 1.00 94.25 93 LYS A O 1
ATOM 756 N N . ALA A 1 94 ? 5.654 9.478 -17.793 1.00 95.38 94 ALA A N 1
ATOM 757 C CA . ALA A 1 94 ? 4.542 9.998 -17.021 1.00 95.38 94 ALA A CA 1
ATOM 758 C C . ALA A 1 94 ? 5.015 10.531 -15.670 1.00 95.38 94 ALA A C 1
ATOM 760 O O . ALA A 1 94 ? 6.045 10.134 -15.118 1.00 95.38 94 ALA A O 1
ATOM 761 N N . THR A 1 95 ? 4.255 11.479 -15.139 1.00 96.56 95 THR A N 1
ATOM 762 C CA . THR A 1 95 ? 4.389 11.948 -13.762 1.00 96.56 95 THR A CA 1
ATOM 763 C C . THR A 1 95 ? 3.008 11.893 -13.147 1.00 96.56 95 THR A C 1
ATOM 765 O O . T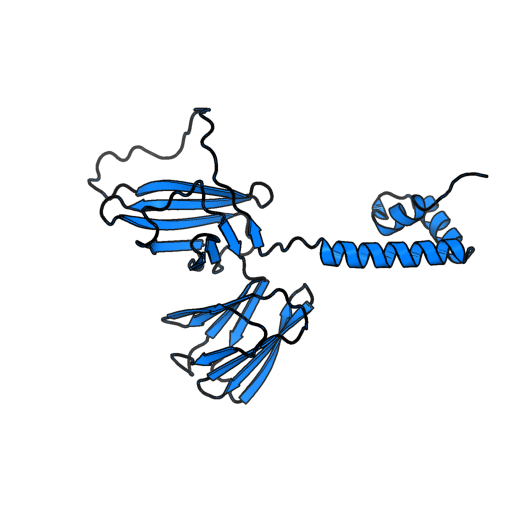HR A 1 95 ? 2.114 12.600 -13.594 1.00 96.56 95 THR A O 1
ATOM 768 N N . LEU A 1 96 ? 2.831 11.023 -12.163 1.00 96.19 96 LEU A N 1
ATOM 769 C CA . LEU A 1 96 ? 1.583 10.872 -11.430 1.00 96.19 96 LEU A CA 1
ATOM 770 C C . LEU A 1 96 ? 1.698 11.643 -10.117 1.00 96.19 96 LEU A C 1
ATOM 772 O O . LEU A 1 96 ? 2.755 11.622 -9.486 1.00 96.19 96 LEU A O 1
ATOM 776 N N . VAL A 1 97 ? 0.648 12.337 -9.701 1.00 95.62 97 VAL A N 1
ATOM 777 C CA . VAL A 1 97 ? 0.682 13.235 -8.546 1.00 95.62 97 VAL A CA 1
ATOM 778 C C . VAL A 1 97 ? -0.544 13.062 -7.661 1.00 95.62 97 VAL A C 1
ATOM 780 O O . VAL A 1 97 ? -1.629 12.726 -8.120 1.00 95.62 97 VAL A O 1
ATOM 783 N N . SER A 1 98 ? -0.360 13.320 -6.372 1.00 93.38 98 SER A N 1
ATOM 784 C CA . SER A 1 98 ? -1.428 13.619 -5.425 1.00 93.38 98 SER A CA 1
ATOM 785 C C . SER A 1 98 ? -1.059 14.920 -4.730 1.00 93.38 98 SER A C 1
ATOM 787 O O . SER A 1 98 ? -0.134 14.952 -3.912 1.00 93.38 98 SER A O 1
ATOM 789 N N . GLU A 1 99 ? -1.751 16.001 -5.082 1.00 88.56 99 GLU A N 1
ATOM 790 C CA . GLU A 1 99 ? -1.500 17.327 -4.509 1.00 88.56 99 GLU A CA 1
ATOM 791 C C . GLU A 1 99 ? -1.854 17.358 -3.020 1.00 88.56 99 GLU A C 1
ATOM 793 O O . GLU A 1 99 ? -1.036 17.786 -2.203 1.00 88.56 99 GLU A O 1
ATOM 798 N N . GLU A 1 100 ? -3.012 16.795 -2.654 1.00 87.12 100 GLU A N 1
ATOM 799 C CA . GLU A 1 100 ? -3.480 16.696 -1.264 1.00 87.12 100 GLU A CA 1
ATOM 800 C C . GLU A 1 100 ? -2.440 16.008 -0.366 1.00 87.12 100 GLU A C 1
ATOM 802 O O . GLU A 1 100 ? -2.168 16.445 0.755 1.00 87.12 100 GLU A O 1
ATOM 807 N N . ARG A 1 101 ? -1.810 14.939 -0.870 1.00 87.94 101 ARG A N 1
ATOM 808 C CA . ARG A 1 101 ? -0.810 14.153 -0.133 1.00 87.94 101 ARG A CA 1
ATOM 809 C C . ARG A 1 101 ? 0.632 14.546 -0.441 1.00 87.94 101 ARG A C 1
ATOM 811 O O . ARG A 1 101 ? 1.545 13.879 0.048 1.00 87.94 101 ARG A O 1
ATOM 818 N N . LYS A 1 102 ? 0.863 15.596 -1.238 1.00 91.06 102 LYS A N 1
ATOM 819 C CA . LYS A 1 102 ? 2.197 16.066 -1.662 1.00 91.06 102 LYS A CA 1
ATOM 820 C C . LYS A 1 102 ? 3.104 14.911 -2.108 1.00 91.06 102 LYS A C 1
ATOM 822 O O . LYS A 1 102 ? 4.232 14.770 -1.631 1.00 91.06 102 LYS A O 1
ATOM 827 N N . THR A 1 103 ? 2.571 14.042 -2.962 1.00 92.69 103 THR A N 1
ATOM 828 C CA . THR A 1 103 ? 3.248 12.829 -3.438 1.00 92.69 103 THR A CA 1
ATOM 829 C C . THR A 1 103 ? 3.319 12.828 -4.959 1.00 92.69 103 THR A C 1
ATOM 831 O O . THR A 1 103 ? 2.371 13.217 -5.633 1.00 92.69 103 THR A O 1
ATOM 834 N N . VAL A 1 104 ? 4.455 12.395 -5.497 1.00 95.12 104 VAL A N 1
ATOM 835 C CA . VAL A 1 104 ? 4.777 12.345 -6.920 1.00 95.12 104 VAL A CA 1
ATOM 836 C C . VAL A 1 104 ? 5.367 10.977 -7.239 1.00 95.12 104 VAL A C 1
ATOM 838 O O . VAL A 1 104 ? 6.271 10.510 -6.553 1.00 95.12 104 VAL A O 1
ATOM 841 N N . VAL A 1 105 ? 4.905 10.351 -8.312 1.00 96.56 105 VAL A N 1
ATOM 842 C CA . VAL A 1 105 ? 5.508 9.152 -8.892 1.00 96.56 105 VAL A CA 1
ATOM 843 C C . VAL A 1 105 ? 5.984 9.494 -10.293 1.00 96.56 105 VAL A C 1
ATOM 845 O O . VAL A 1 105 ? 5.188 9.833 -11.166 1.00 96.56 105 VAL A O 1
ATOM 848 N N . ARG A 1 106 ? 7.296 9.438 -10.514 1.00 96.69 106 ARG A N 1
ATOM 849 C CA . ARG A 1 106 ? 7.892 9.626 -11.841 1.00 96.69 106 ARG A CA 1
ATOM 850 C C . ARG A 1 106 ? 8.124 8.281 -12.501 1.00 96.69 106 ARG A C 1
ATOM 852 O O . ARG A 1 106 ? 8.696 7.390 -11.876 1.00 96.69 106 ARG A O 1
ATOM 859 N N . ILE A 1 107 ? 7.723 8.183 -13.761 1.00 96.81 107 ILE A N 1
ATOM 860 C CA . ILE A 1 107 ? 7.896 7.003 -14.602 1.00 96.81 107 ILE A CA 1
ATOM 861 C C . ILE A 1 107 ? 8.868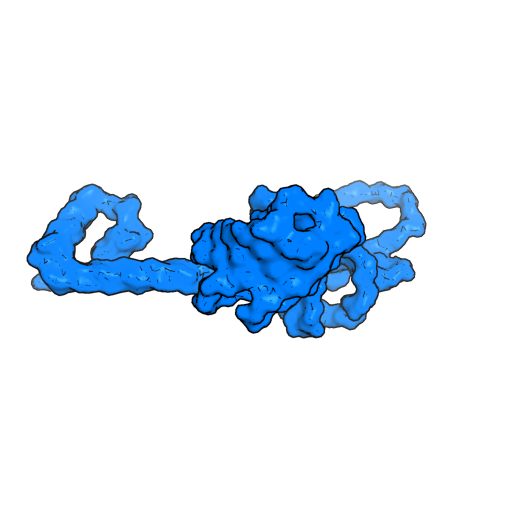 7.391 -15.709 1.00 96.81 107 ILE A C 1
ATOM 863 O O . ILE A 1 107 ? 8.585 8.282 -16.516 1.00 96.81 107 ILE A O 1
ATOM 867 N N . LEU A 1 108 ? 10.038 6.767 -15.695 1.00 95.94 108 LEU A N 1
ATOM 868 C CA . LEU A 1 108 ? 11.131 7.012 -16.627 1.00 95.94 108 LEU A CA 1
ATOM 869 C C . LEU A 1 108 ? 11.324 5.765 -17.484 1.00 95.94 108 LEU A C 1
ATOM 871 O O . LEU A 1 108 ? 11.355 4.675 -16.932 1.00 95.94 108 LEU A O 1
ATOM 875 N N . GLU A 1 109 ? 11.481 5.913 -18.789 1.00 95.50 109 GLU A N 1
ATOM 876 C CA . GLU A 1 109 ? 11.904 4.835 -19.682 1.00 95.50 109 GLU A CA 1
ATOM 877 C C . GLU A 1 109 ? 13.384 5.010 -20.011 1.00 95.50 109 GLU A C 1
ATOM 879 O O . GLU A 1 109 ? 13.825 6.120 -20.308 1.00 95.50 109 GLU A O 1
ATOM 884 N N . ASP A 1 110 ? 14.143 3.924 -19.951 1.00 94.69 110 ASP A N 1
ATOM 885 C CA . ASP A 1 110 ? 15.448 3.831 -20.595 1.00 94.69 110 ASP A CA 1
ATOM 886 C C . ASP A 1 110 ? 15.260 3.513 -22.081 1.00 94.69 110 ASP A C 1
ATOM 888 O O . ASP A 1 110 ? 14.808 2.422 -22.429 1.00 94.69 110 ASP A O 1
ATOM 892 N N . GLU A 1 111 ? 15.625 4.457 -22.949 1.00 91.62 111 GLU A N 1
ATOM 893 C CA . GLU A 1 111 ? 15.463 4.339 -24.403 1.00 91.62 111 GLU A CA 1
ATOM 894 C C . GLU A 1 111 ? 16.180 3.128 -25.014 1.00 91.62 111 GLU A C 1
ATOM 896 O O . GLU A 1 111 ? 15.757 2.640 -26.057 1.00 91.62 111 GLU A O 1
ATOM 901 N N . GLN A 1 112 ? 17.264 2.636 -24.403 1.00 90.75 112 GLN A N 1
ATOM 902 C CA . GLN A 1 112 ? 18.019 1.510 -24.964 1.00 90.75 112 GLN A CA 1
ATOM 903 C C . GLN A 1 112 ? 17.375 0.165 -24.642 1.00 90.75 112 GLN A C 1
ATOM 905 O O . GLN A 1 112 ? 17.340 -0.732 -25.481 1.00 90.75 112 GLN A O 1
ATOM 910 N N . SER A 1 113 ? 16.914 0.008 -23.402 1.00 93.38 113 SER A N 1
ATOM 911 C CA . SER A 1 113 ? 16.375 -1.258 -22.900 1.00 93.38 113 SER A CA 1
ATOM 912 C C . SER A 1 113 ? 14.849 -1.325 -22.931 1.00 93.38 113 SER A C 1
ATOM 914 O O . SER A 1 113 ? 14.294 -2.368 -22.585 1.00 93.38 113 SER A O 1
ATOM 916 N N . HIS A 1 114 ? 14.180 -0.219 -23.284 1.00 93.69 114 HIS A N 1
ATOM 917 C CA . HIS A 1 114 ? 12.733 -0.018 -23.147 1.00 93.69 114 HIS A CA 1
ATOM 918 C C . HIS A 1 114 ? 12.204 -0.366 -21.748 1.00 93.69 114 HIS A C 1
ATOM 920 O O . HIS A 1 114 ? 11.038 -0.709 -21.561 1.00 93.69 114 HIS A O 1
ATOM 926 N N . SER A 1 115 ? 13.071 -0.302 -20.734 1.00 96.25 115 SER A N 1
ATOM 927 C CA . SER A 1 115 ? 12.703 -0.648 -19.368 1.00 96.25 115 SER A CA 1
ATOM 928 C C . SER A 1 115 ? 12.263 0.587 -18.598 1.00 96.25 115 SER A C 1
ATOM 930 O O . SER A 1 115 ? 12.872 1.658 -18.673 1.00 96.25 115 SER A O 1
ATOM 932 N N . LEU A 1 116 ? 11.200 0.431 -17.817 1.00 97.00 116 LEU A N 1
ATOM 933 C CA . LEU A 1 116 ? 10.678 1.481 -16.965 1.00 97.00 116 LEU A CA 1
ATOM 934 C C . LEU A 1 116 ? 11.339 1.480 -15.586 1.00 97.00 116 LEU A C 1
ATOM 936 O O . LEU A 1 116 ? 11.664 0.443 -14.991 1.00 97.00 116 LEU A O 1
ATOM 940 N N . GLN A 1 117 ? 11.483 2.687 -15.053 1.00 97.19 117 GLN A N 1
ATOM 941 C CA . GLN A 1 117 ? 11.874 2.982 -13.687 1.00 97.19 117 GLN A CA 1
ATOM 942 C C . GLN A 1 117 ? 10.803 3.853 -13.033 1.00 97.19 117 GLN A C 1
ATOM 944 O O . GLN A 1 117 ? 10.412 4.893 -13.564 1.00 97.19 117 GLN A O 1
ATOM 949 N N . PHE A 1 118 ? 10.363 3.444 -11.850 1.00 97.19 118 PHE A N 1
ATOM 950 C CA . PHE A 1 118 ? 9.364 4.140 -11.049 1.00 97.19 118 PHE A CA 1
ATOM 951 C C . PHE A 1 118 ? 10.045 4.742 -9.833 1.00 97.19 118 PHE A C 1
ATOM 953 O O . PHE A 1 118 ? 10.694 4.023 -9.072 1.00 97.19 118 PHE A O 1
ATOM 960 N N . HIS A 1 119 ? 9.895 6.048 -9.638 1.00 96.38 119 HIS A N 1
ATOM 961 C CA . HIS A 1 119 ? 10.427 6.771 -8.487 1.00 96.38 119 HIS A CA 1
ATOM 962 C C . HIS A 1 119 ? 9.291 7.450 -7.726 1.00 96.38 119 HIS A C 1
ATOM 964 O O . HIS A 1 119 ? 8.698 8.408 -8.224 1.00 96.38 119 HIS A O 1
ATOM 970 N N . VAL A 1 120 ? 9.027 6.986 -6.509 1.00 94.75 120 VAL A N 1
ATOM 971 C CA . VAL A 1 120 ? 8.061 7.579 -5.584 1.00 94.75 120 VAL A CA 1
ATOM 972 C C . VAL A 1 120 ? 8.768 8.627 -4.727 1.00 94.75 120 VAL A C 1
ATOM 974 O O . VAL A 1 120 ? 9.781 8.355 -4.088 1.00 94.75 120 VAL A O 1
ATOM 977 N N . ILE A 1 121 ? 8.238 9.845 -4.730 1.00 92.19 121 ILE A N 1
ATOM 978 C CA . ILE A 1 121 ? 8.753 11.015 -4.019 1.00 92.19 121 ILE A CA 1
ATOM 979 C C . ILE A 1 121 ? 7.578 11.613 -3.253 1.00 92.19 121 ILE A C 1
ATOM 981 O O . ILE A 1 121 ? 6.625 12.091 -3.857 1.00 92.19 121 ILE A O 1
ATOM 985 N N . GLY A 1 122 ? 7.619 11.617 -1.928 1.00 86.94 122 GLY A N 1
ATOM 986 C CA . GLY A 1 122 ? 6.539 12.196 -1.135 1.00 86.94 122 GLY A CA 1
ATOM 987 C C . GLY A 1 122 ? 7.005 12.614 0.245 1.00 86.94 122 GLY A C 1
ATOM 988 O O . GLY A 1 122 ? 8.090 12.237 0.688 1.00 86.94 122 GLY A O 1
ATOM 989 N N . ASN A 1 123 ? 6.166 13.375 0.943 1.00 76.19 123 ASN A N 1
ATOM 990 C CA . ASN A 1 123 ? 6.425 13.805 2.317 1.00 76.19 123 ASN A CA 1
ATOM 991 C C . ASN A 1 123 ? 6.100 12.697 3.340 1.00 76.19 123 ASN A C 1
ATOM 993 O O . ASN A 1 123 ? 5.400 12.917 4.331 1.00 76.19 123 ASN A O 1
ATOM 997 N N . GLN A 1 124 ? 6.536 11.469 3.060 1.00 69.12 124 GLN A N 1
ATOM 998 C CA . GLN A 1 124 ? 6.301 10.340 3.949 1.00 69.12 124 GLN A CA 1
ATOM 999 C C . GLN A 1 124 ? 7.222 10.468 5.164 1.00 69.12 124 GLN A C 1
ATOM 1001 O O . GLN A 1 124 ? 8.439 10.571 5.029 1.00 69.12 124 GLN A O 1
ATOM 1006 N N . LYS A 1 125 ? 6.643 10.420 6.370 1.00 62.12 125 LYS A N 1
ATOM 1007 C CA . LYS A 1 125 ? 7.405 10.460 7.633 1.00 62.12 125 LYS A CA 1
ATOM 1008 C C . LYS A 1 125 ? 8.391 9.290 7.773 1.00 62.12 125 LYS A C 1
ATOM 1010 O O . LYS A 1 125 ? 9.324 9.381 8.564 1.00 62.12 125 LYS A O 1
ATOM 1015 N N . GLN A 1 126 ? 8.187 8.204 7.023 1.00 63.47 126 GLN A N 1
ATOM 1016 C CA . GLN A 1 126 ? 9.092 7.059 6.958 1.00 63.47 126 GLN A CA 1
ATOM 1017 C C . GLN A 1 126 ? 9.725 6.982 5.558 1.00 63.47 126 GLN A C 1
ATOM 1019 O O . GLN A 1 126 ? 9.165 6.334 4.680 1.00 63.47 126 GLN A O 1
ATOM 1024 N N . PRO A 1 127 ? 10.889 7.616 5.331 1.00 56.97 127 PRO A N 1
ATOM 1025 C CA . PRO A 1 127 ? 11.546 7.648 4.018 1.00 56.97 127 PRO A CA 1
ATOM 1026 C C . PRO A 1 127 ? 12.069 6.282 3.529 1.00 56.97 127 PRO A C 1
ATOM 1028 O O . PRO A 1 127 ? 12.547 6.198 2.403 1.00 56.97 127 PRO A O 1
ATOM 1031 N N . ASN A 1 128 ? 11.970 5.232 4.355 1.00 72.50 128 ASN A N 1
ATOM 1032 C CA . ASN A 1 128 ? 12.485 3.889 4.086 1.00 72.50 128 ASN A CA 1
ATOM 1033 C C . ASN A 1 128 ? 11.367 2.843 4.224 1.00 72.50 128 ASN A C 1
ATOM 1035 O O . ASN A 1 128 ? 11.310 2.113 5.218 1.00 72.50 128 ASN A O 1
ATOM 1039 N N . SER A 1 129 ? 10.433 2.800 3.278 1.00 84.94 129 SER A N 1
ATOM 1040 C CA . SER A 1 129 ? 9.391 1.769 3.266 1.00 84.94 129 SER A CA 1
ATOM 1041 C C . SER A 1 129 ? 9.067 1.314 1.849 1.00 84.94 129 SER A C 1
ATOM 1043 O O . SER A 1 129 ? 9.129 2.095 0.902 1.00 84.94 129 SER A O 1
ATOM 1045 N N . TYR A 1 130 ? 8.752 0.026 1.714 1.00 94.44 130 TYR A N 1
ATOM 1046 C CA . TYR A 1 130 ? 8.221 -0.535 0.478 1.00 94.44 130 TYR A CA 1
ATOM 1047 C C . TYR A 1 130 ? 6.822 0.037 0.253 1.00 94.44 130 TYR A C 1
ATOM 1049 O O . TYR A 1 130 ? 5.967 -0.054 1.138 1.00 94.44 130 TYR A O 1
ATOM 1057 N N . VAL A 1 131 ? 6.567 0.598 -0.924 1.00 95.31 131 VAL A N 1
ATOM 1058 C CA . VAL A 1 131 ? 5.233 1.052 -1.330 1.00 95.31 131 VAL A CA 1
ATOM 1059 C C . VAL A 1 131 ? 4.778 0.277 -2.557 1.00 95.31 131 VAL A C 1
ATOM 1061 O O . VAL A 1 131 ? 5.598 -0.237 -3.321 1.00 95.31 131 VAL A O 1
ATOM 1064 N N . ILE A 1 132 ? 3.464 0.182 -2.734 1.00 97.38 132 ILE A N 1
ATOM 1065 C CA . ILE A 1 132 ? 2.861 -0.525 -3.865 1.00 97.38 132 ILE A CA 1
ATOM 1066 C C . ILE A 1 132 ? 2.201 0.498 -4.776 1.00 97.38 132 ILE A C 1
ATOM 1068 O O . ILE A 1 132 ? 1.346 1.263 -4.336 1.00 97.38 132 ILE A O 1
ATOM 1072 N N . LEU A 1 133 ? 2.566 0.496 -6.051 1.00 97.31 133 LEU A N 1
ATOM 1073 C CA . LEU A 1 133 ? 1.852 1.215 -7.094 1.00 97.31 133 LEU A CA 1
ATOM 1074 C C . LEU A 1 133 ? 0.872 0.247 -7.767 1.00 97.31 133 LEU A C 1
ATOM 1076 O O . LEU A 1 133 ? 1.274 -0.609 -8.551 1.00 97.31 133 LEU A O 1
ATOM 1080 N N . SER A 1 134 ? -0.411 0.366 -7.434 1.00 97.50 134 SER A N 1
ATOM 1081 C CA . SER A 1 134 ? -1.493 -0.421 -8.027 1.00 97.50 134 SER A CA 1
ATOM 1082 C C . SER A 1 134 ? -2.043 0.285 -9.262 1.00 97.50 134 SER A C 1
ATOM 1084 O O . SER A 1 134 ? -2.678 1.337 -9.151 1.00 97.50 134 SER A O 1
ATOM 1086 N N . LEU A 1 135 ? -1.857 -0.314 -10.433 1.00 96.50 135 LEU A N 1
ATOM 1087 C CA . LEU A 1 135 ? -2.490 0.101 -11.681 1.00 96.50 135 LEU A CA 1
ATOM 1088 C C . LEU A 1 135 ? -3.827 -0.631 -11.794 1.00 96.50 135 LEU A C 1
ATOM 1090 O O . LEU A 1 135 ? -3.844 -1.843 -11.977 1.00 96.50 135 LEU A O 1
ATOM 1094 N N . LEU A 1 136 ? -4.957 0.066 -11.678 1.00 93.25 136 LEU A N 1
ATOM 1095 C CA . LEU A 1 136 ? -6.286 -0.574 -11.668 1.00 93.25 136 LEU A CA 1
ATOM 1096 C C . LEU A 1 136 ? -6.698 -1.127 -13.038 1.00 93.25 136 LEU A C 1
ATOM 1098 O O . LEU A 1 136 ? -7.529 -2.024 -13.124 1.00 93.25 136 LEU A O 1
ATOM 1102 N N . ASN A 1 137 ? -6.082 -0.619 -14.097 1.00 87.44 137 ASN A N 1
ATOM 1103 C CA . ASN A 1 137 ? -6.159 -1.138 -15.453 1.00 87.44 137 ASN A CA 1
ATOM 1104 C C . ASN A 1 137 ? -4.752 -0.954 -16.040 1.00 87.44 137 ASN A C 1
ATOM 1106 O O . ASN A 1 137 ? -4.393 0.194 -16.304 1.00 87.44 137 ASN A O 1
ATOM 1110 N N . PRO A 1 138 ? -3.898 -1.997 -16.091 1.00 92.81 138 PRO A N 1
ATOM 1111 C CA . PRO A 1 138 ? -4.227 -3.417 -16.312 1.00 92.81 138 PRO A CA 1
ATOM 1112 C C . PRO A 1 138 ? -4.318 -4.346 -15.070 1.00 92.81 138 PRO A C 1
ATOM 1114 O O . PRO A 1 138 ? -4.117 -5.546 -15.201 1.00 92.81 138 PRO A O 1
ATOM 1117 N N . GLN A 1 139 ? -4.625 -3.849 -13.866 1.00 94.19 139 GLN A N 1
ATOM 1118 C CA . GLN A 1 139 ? -4.678 -4.644 -12.612 1.00 94.19 139 GLN A CA 1
ATOM 1119 C C . GLN A 1 139 ? -3.328 -5.222 -12.149 1.00 94.19 139 GLN A C 1
ATOM 1121 O O . GLN A 1 139 ? -3.252 -6.329 -11.607 1.00 94.19 139 GLN A O 1
ATOM 1126 N N . VAL A 1 140 ? -2.260 -4.444 -12.313 1.00 95.62 140 VAL A N 1
ATOM 1127 C CA . VAL A 1 140 ? -0.897 -4.814 -11.910 1.00 95.62 140 VAL A CA 1
ATOM 1128 C C . VAL A 1 140 ? -0.517 -4.089 -10.624 1.00 95.62 140 VAL A C 1
ATOM 1130 O O . VAL A 1 140 ? -0.771 -2.895 -10.480 1.00 95.62 140 VAL A O 1
ATOM 1133 N N . ASP A 1 141 ? 0.113 -4.805 -9.695 1.00 97.50 141 ASP A N 1
ATOM 1134 C CA . ASP A 1 141 ? 0.696 -4.231 -8.484 1.00 97.50 141 ASP A CA 1
ATOM 1135 C C . ASP A 1 141 ? 2.223 -4.221 -8.617 1.00 97.50 141 ASP A C 1
ATOM 1137 O O . ASP A 1 141 ? 2.847 -5.265 -8.793 1.00 97.50 141 ASP A O 1
ATOM 1141 N N . LEU A 1 142 ? 2.826 -3.037 -8.529 1.00 97.31 142 LEU A N 1
ATOM 1142 C CA . LEU A 1 142 ? 4.269 -2.839 -8.635 1.00 97.31 142 LEU A CA 1
ATOM 1143 C C . LEU A 1 142 ? 4.845 -2.487 -7.266 1.00 97.31 142 LEU A C 1
ATOM 1145 O O . LEU A 1 142 ? 4.450 -1.491 -6.663 1.00 97.31 142 LEU A O 1
ATOM 1149 N N . VAL A 1 143 ? 5.797 -3.277 -6.783 1.00 97.44 143 VAL A N 1
ATOM 1150 C CA . VAL A 1 143 ? 6.415 -3.071 -5.468 1.00 97.44 143 VAL A CA 1
ATOM 1151 C C . VAL A 1 143 ? 7.723 -2.306 -5.627 1.00 97.44 143 VAL A C 1
ATOM 1153 O O . VAL A 1 143 ? 8.615 -2.733 -6.356 1.00 97.44 143 VAL A O 1
ATOM 1156 N N . THR A 1 144 ? 7.872 -1.176 -4.939 1.00 96.19 144 THR A N 1
ATOM 1157 C CA . THR A 1 144 ? 9.153 -0.460 -4.891 1.00 96.19 144 THR A CA 1
ATOM 1158 C C . THR A 1 144 ? 10.048 -1.010 -3.795 1.00 96.19 144 THR A C 1
ATOM 1160 O O . THR A 1 144 ? 9.557 -1.499 -2.787 1.00 96.19 144 THR A O 1
ATOM 1163 N N . ASN A 1 145 ? 11.358 -0.805 -3.903 1.00 94.88 145 ASN A N 1
ATOM 1164 C CA . ASN A 1 145 ? 12.259 -0.978 -2.765 1.00 94.88 145 ASN A CA 1
ATOM 1165 C C . ASN A 1 145 ? 12.010 0.067 -1.659 1.00 94.88 145 ASN A C 1
ATOM 1167 O O . ASN A 1 145 ? 11.218 0.999 -1.823 1.00 94.88 145 ASN A O 1
ATOM 1171 N N . GLU A 1 146 ? 12.757 -0.045 -0.559 1.00 92.25 146 GLU A N 1
ATOM 1172 C CA . GLU A 1 146 ? 12.672 0.863 0.596 1.00 92.25 146 GLU A CA 1
ATOM 1173 C C . GLU A 1 146 ? 12.895 2.337 0.250 1.00 92.25 146 GLU A C 1
ATOM 1175 O O . GLU A 1 146 ? 12.373 3.210 0.930 1.00 92.25 146 GLU A O 1
ATOM 1180 N N . LYS A 1 147 ? 13.651 2.628 -0.815 1.00 92.62 147 LYS A N 1
ATOM 1181 C CA . LYS A 1 147 ? 13.937 3.995 -1.274 1.00 92.62 147 LYS A CA 1
ATOM 1182 C C . LYS A 1 147 ? 12.862 4.529 -2.227 1.00 92.62 147 LYS A C 1
ATOM 1184 O O . LYS A 1 147 ? 13.112 5.521 -2.913 1.00 92.62 147 LYS A O 1
ATOM 1189 N N . GLY A 1 148 ? 11.724 3.842 -2.348 1.00 93.50 148 GLY A N 1
ATOM 1190 C CA . GLY A 1 148 ? 10.644 4.208 -3.261 1.00 93.50 148 GLY A CA 1
ATOM 1191 C C . GLY A 1 148 ? 10.996 4.017 -4.737 1.00 93.50 148 GLY A C 1
ATOM 1192 O O . GLY A 1 148 ? 10.448 4.723 -5.582 1.00 93.50 148 GLY A O 1
ATOM 1193 N N . LYS A 1 149 ? 11.937 3.121 -5.074 1.00 95.38 149 LYS A N 1
ATOM 1194 C CA . LYS A 1 149 ? 12.364 2.879 -6.463 1.00 95.38 149 LYS A CA 1
ATOM 1195 C C . LYS A 1 149 ? 12.040 1.467 -6.939 1.00 95.38 149 LYS A C 1
ATOM 1197 O O . LYS A 1 149 ? 12.317 0.502 -6.234 1.00 95.38 149 LYS A O 1
ATOM 1202 N N . LEU A 1 150 ? 11.558 1.351 -8.169 1.00 96.50 150 LEU A N 1
ATOM 1203 C CA . LEU A 1 150 ? 11.461 0.099 -8.926 1.00 96.50 150 LEU A CA 1
ATOM 1204 C C . LEU A 1 150 ? 12.116 0.308 -10.294 1.00 96.50 150 LEU A C 1
ATOM 1206 O O . LEU A 1 150 ? 12.013 1.395 -10.856 1.00 96.50 150 LEU A O 1
ATOM 1210 N N . LYS A 1 151 ? 12.822 -0.696 -10.813 1.00 96.44 151 LYS A N 1
ATOM 1211 C CA . LYS A 1 151 ? 13.545 -0.626 -12.090 1.00 96.44 151 LYS A CA 1
ATOM 1212 C C . LYS A 1 151 ? 13.364 -1.916 -12.876 1.00 96.44 151 LYS A C 1
ATOM 1214 O O . LYS A 1 151 ? 13.163 -2.959 -12.264 1.00 96.44 151 LYS A O 1
ATOM 1219 N N . GLY A 1 152 ? 13.538 -1.836 -14.193 1.00 95.31 152 GLY A N 1
ATOM 1220 C CA . GLY A 1 152 ? 13.594 -3.012 -15.059 1.00 95.31 152 GLY A CA 1
ATOM 1221 C C . GLY A 1 152 ? 12.225 -3.563 -15.454 1.00 95.31 152 GLY A C 1
ATOM 1222 O O . GLY A 1 152 ? 12.144 -4.723 -15.826 1.00 95.31 152 GLY A O 1
ATOM 1223 N N . VAL A 1 153 ? 11.159 -2.762 -15.356 1.00 96.19 153 VAL A N 1
ATOM 1224 C CA . VAL A 1 153 ? 9.801 -3.196 -15.724 1.00 96.19 153 VAL A CA 1
ATOM 1225 C C . VAL A 1 153 ? 9.609 -2.995 -17.221 1.00 96.19 153 VAL A C 1
ATOM 1227 O O . VAL A 1 153 ? 9.650 -1.856 -17.680 1.00 96.19 153 VAL A O 1
ATOM 1230 N N . GLN A 1 154 ? 9.418 -4.065 -17.984 1.00 94.12 154 GLN A N 1
ATOM 1231 C CA . GLN A 1 154 ? 9.322 -3.986 -19.450 1.00 94.12 154 GLN A CA 1
ATOM 1232 C C . GLN A 1 154 ? 7.874 -4.052 -19.937 1.00 94.12 154 GLN A C 1
ATOM 1234 O O . GLN A 1 154 ? 7.513 -3.404 -20.910 1.00 94.12 154 GLN A O 1
ATOM 1239 N N . GLU A 1 155 ? 7.008 -4.758 -19.216 1.00 92.62 155 GLU A N 1
ATOM 1240 C CA . GLU A 1 155 ? 5.648 -5.120 -19.631 1.00 92.62 155 GLU A CA 1
ATOM 1241 C C . GLU A 1 155 ? 4.686 -3.925 -19.739 1.00 92.62 155 GLU A C 1
ATOM 1243 O O . GLU A 1 155 ? 3.548 -4.076 -20.178 1.00 92.62 155 GLU A O 1
ATOM 1248 N N . LEU A 1 156 ? 5.121 -2.740 -19.308 1.00 94.38 156 LEU A N 1
ATOM 1249 C CA . LEU A 1 156 ? 4.298 -1.537 -19.204 1.00 94.38 156 LEU A CA 1
ATOM 1250 C C . LEU A 1 156 ? 4.813 -0.374 -20.074 1.00 94.38 156 LEU A C 1
ATOM 1252 O O . LEU A 1 156 ? 4.274 0.729 -19.967 1.00 94.38 156 LEU A O 1
ATOM 1256 N N . SER A 1 157 ? 5.853 -0.580 -20.898 1.00 90.25 157 SER A N 1
ATOM 1257 C CA . SER A 1 157 ? 6.484 0.480 -21.713 1.00 90.25 157 SER A CA 1
ATOM 1258 C C . SER A 1 157 ? 5.499 1.180 -22.654 1.00 90.25 157 SER A C 1
ATOM 1260 O O . SER A 1 157 ? 5.547 2.403 -22.811 1.00 90.25 157 SER A O 1
ATOM 1262 N N . ASP A 1 158 ? 4.567 0.407 -23.215 1.00 92.56 158 ASP A N 1
ATOM 1263 C CA . ASP A 1 158 ? 3.662 0.834 -24.288 1.00 92.56 158 ASP A CA 1
ATOM 1264 C C . ASP A 1 158 ? 2.284 1.283 -23.779 1.00 92.56 158 ASP A C 1
ATOM 1266 O O . ASP A 1 158 ? 1.368 1.539 -24.561 1.00 92.56 158 ASP A O 1
ATOM 1270 N N . ILE A 1 159 ? 2.107 1.376 -22.459 1.00 94.06 159 ILE A N 1
ATOM 1271 C CA . ILE A 1 159 ? 0.825 1.744 -21.861 1.00 94.06 159 ILE A CA 1
ATOM 1272 C C . ILE A 1 159 ? 0.540 3.241 -22.027 1.00 94.06 159 ILE A C 1
ATOM 1274 O O . ILE A 1 159 ? 1.379 4.099 -21.743 1.00 94.06 159 ILE A O 1
ATOM 1278 N N . ASP A 1 160 ? -0.704 3.560 -22.395 1.00 94.38 160 ASP A N 1
ATOM 1279 C CA . ASP A 1 160 ? -1.225 4.924 -22.341 1.00 94.38 160 ASP A CA 1
ATOM 1280 C C . ASP A 1 160 ? -1.571 5.326 -20.900 1.00 94.38 160 ASP A C 1
ATOM 1282 O O . ASP A 1 160 ? -2.685 5.125 -20.404 1.00 94.38 160 ASP A O 1
ATOM 1286 N N . TRP A 1 161 ? -0.600 5.957 -20.243 1.00 93.44 161 TRP A N 1
ATOM 1287 C CA . TRP A 1 161 ? -0.695 6.460 -18.872 1.00 93.44 161 TRP A CA 1
ATOM 1288 C C . TRP A 1 161 ? -1.828 7.465 -18.627 1.00 93.44 161 TRP A C 1
ATOM 1290 O O . TRP A 1 161 ? -2.170 7.696 -17.469 1.00 93.44 161 TRP A O 1
ATOM 1300 N N . SER A 1 162 ? -2.427 8.058 -19.664 1.00 91.12 162 SER A N 1
ATOM 1301 C CA . SER A 1 162 ? -3.584 8.951 -19.498 1.00 91.12 162 SER A CA 1
ATOM 1302 C C . SER A 1 162 ? -4.869 8.209 -19.126 1.00 91.12 162 SER A C 1
ATOM 1304 O O . SER A 1 162 ? -5.767 8.793 -18.520 1.00 91.12 162 SER A O 1
ATOM 1306 N N . THR A 1 163 ? -4.933 6.911 -19.426 1.00 91.69 163 THR A N 1
ATOM 1307 C CA . THR A 1 163 ? -6.098 6.051 -19.166 1.00 91.69 163 THR A CA 1
ATOM 1308 C C . THR A 1 163 ? -5.954 5.202 -17.902 1.00 91.69 163 THR A C 1
ATOM 1310 O O . THR A 1 163 ? -6.921 4.596 -17.432 1.00 91.69 163 THR A O 1
ATOM 1313 N N . VAL A 1 164 ? -4.754 5.163 -17.316 1.00 93.31 164 VAL A N 1
ATOM 1314 C CA . VAL A 1 164 ? -4.437 4.297 -16.179 1.00 93.31 164 VAL A CA 1
ATOM 1315 C C . VAL A 1 164 ? -4.833 4.963 -14.867 1.00 93.31 164 VAL A C 1
ATOM 1317 O O . VAL A 1 164 ? -4.196 5.905 -14.395 1.00 93.31 164 VAL A O 1
ATOM 1320 N N . SER A 1 165 ? -5.854 4.412 -14.213 1.00 94.31 165 SER A N 1
ATOM 1321 C CA . SER A 1 165 ? -6.165 4.766 -12.826 1.00 94.31 165 SER A CA 1
ATOM 1322 C C . SER A 1 165 ? -5.134 4.141 -11.890 1.00 94.31 165 SER A C 1
ATOM 1324 O O . SER A 1 165 ? -4.953 2.921 -11.893 1.00 94.31 165 SER A O 1
ATOM 1326 N N . THR A 1 166 ? -4.469 4.970 -11.086 1.00 96.56 166 THR A N 1
ATOM 1327 C CA . THR A 1 166 ? -3.339 4.536 -10.260 1.00 96.56 166 THR A CA 1
ATOM 1328 C C . THR A 1 166 ? -3.563 4.859 -8.788 1.00 96.56 166 THR A C 1
ATOM 1330 O O . THR A 1 166 ? -3.940 5.975 -8.435 1.00 96.56 166 THR A O 1
ATOM 1333 N N . LEU A 1 167 ? -3.282 3.889 -7.920 1.00 96.12 167 LEU A N 1
ATOM 1334 C CA . LEU A 1 167 ? -3.266 4.061 -6.469 1.00 96.12 167 LEU A CA 1
ATOM 1335 C C . LEU A 1 167 ? -1.861 3.781 -5.939 1.00 96.12 167 LEU A C 1
ATOM 1337 O O . LEU A 1 167 ? -1.242 2.787 -6.312 1.00 96.12 167 LEU A O 1
ATOM 1341 N N . LEU A 1 168 ? -1.376 4.616 -5.030 1.00 95.75 168 LEU A N 1
ATOM 1342 C CA . LEU A 1 168 ? -0.185 4.337 -4.239 1.00 95.75 168 LEU A CA 1
ATOM 1343 C C . LEU A 1 168 ? -0.607 3.842 -2.858 1.00 95.75 168 LEU A C 1
ATOM 1345 O O . LEU A 1 168 ? -1.310 4.546 -2.138 1.00 95.75 168 LEU A O 1
ATOM 1349 N N . ARG A 1 169 ? -0.157 2.650 -2.477 1.00 94.69 169 ARG A N 1
ATOM 1350 C CA . ARG A 1 169 ? -0.418 2.051 -1.169 1.00 94.69 169 ARG A CA 1
ATOM 1351 C C . ARG A 1 169 ? 0.837 2.130 -0.309 1.00 94.69 169 ARG A C 1
ATOM 1353 O O . ARG A 1 169 ? 1.902 1.637 -0.684 1.00 94.69 169 ARG A O 1
ATOM 1360 N N . ILE A 1 170 ? 0.693 2.752 0.847 1.00 92.62 170 ILE A N 1
ATOM 1361 C CA . ILE A 1 170 ? 1.691 2.867 1.907 1.00 92.62 170 ILE A CA 1
ATOM 1362 C C . ILE A 1 170 ? 1.354 1.812 2.963 1.00 92.62 170 ILE A C 1
ATOM 1364 O O . ILE A 1 170 ? 0.172 1.596 3.238 1.00 92.62 170 ILE A O 1
ATOM 1368 N N . PRO A 1 171 ? 2.347 1.137 3.560 1.00 92.81 171 PRO A N 1
ATOM 1369 C CA . PRO A 1 171 ? 2.058 0.131 4.567 1.00 92.81 171 PRO A CA 1
ATOM 1370 C C . PRO A 1 171 ? 1.409 0.771 5.7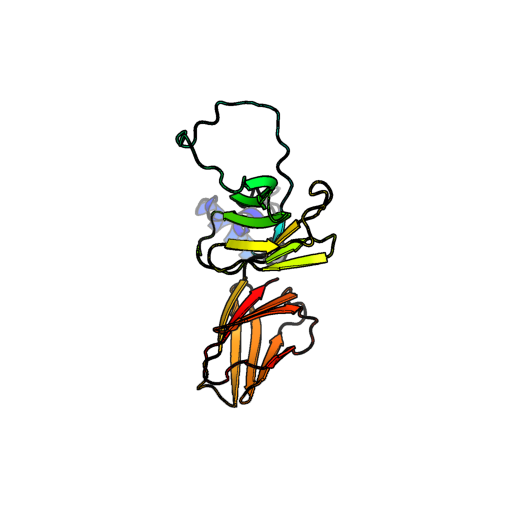99 1.00 92.81 171 PRO A C 1
ATOM 1372 O O . PRO A 1 171 ? 1.922 1.752 6.341 1.00 92.81 171 PRO A O 1
ATOM 1375 N N . VAL A 1 172 ? 0.300 0.197 6.267 1.00 90.44 172 VAL A N 1
ATOM 1376 C CA . VAL A 1 172 ? -0.388 0.649 7.487 1.00 90.44 172 VAL A CA 1
ATOM 1377 C C . VAL A 1 172 ? 0.345 0.232 8.752 1.00 90.44 172 VAL A C 1
ATOM 1379 O O . VAL A 1 172 ? 0.298 0.940 9.754 1.00 90.44 172 VAL A O 1
ATOM 1382 N N . PHE A 1 173 ? 1.030 -0.909 8.723 1.00 88.38 173 PHE A N 1
ATOM 1383 C CA . PHE A 1 173 ? 1.944 -1.324 9.780 1.00 88.38 173 PHE A CA 1
ATOM 1384 C C . PHE A 1 173 ? 2.915 -2.391 9.276 1.00 88.38 173 PHE A C 1
ATOM 1386 O O . PHE A 1 173 ? 2.702 -3.033 8.243 1.00 88.38 173 PHE A O 1
ATOM 1393 N N . LYS A 1 174 ? 4.000 -2.562 10.035 1.00 92.38 174 LYS A N 1
ATOM 1394 C CA . LYS A 1 174 ? 5.069 -3.521 9.766 1.00 92.38 174 LYS A CA 1
ATOM 1395 C C . LYS A 1 174 ? 5.338 -4.381 10.989 1.00 92.38 174 LYS A C 1
ATOM 1397 O O . LYS A 1 174 ? 5.251 -3.901 12.119 1.00 92.38 174 LYS A O 1
ATOM 1402 N N . THR A 1 175 ? 5.719 -5.626 10.764 1.00 94.00 175 THR A N 1
ATOM 1403 C CA . THR A 1 175 ? 6.192 -6.527 11.818 1.00 94.00 175 THR A CA 1
ATOM 1404 C C . THR A 1 175 ? 7.303 -7.421 11.288 1.00 94.00 175 THR A C 1
ATOM 1406 O O . THR A 1 175 ? 7.558 -7.469 10.086 1.00 94.00 175 THR A O 1
ATOM 1409 N N . THR A 1 176 ? 8.017 -8.085 12.190 1.00 94.00 176 THR A N 1
ATOM 1410 C CA . THR A 1 176 ? 9.117 -8.986 11.840 1.00 94.00 176 THR A CA 1
ATOM 1411 C C . THR A 1 176 ? 8.868 -10.344 12.463 1.00 94.00 176 THR A C 1
ATOM 1413 O O . THR A 1 176 ? 8.678 -10.461 13.673 1.00 94.00 176 THR A O 1
ATOM 1416 N N . VAL A 1 177 ? 8.899 -11.375 11.631 1.00 92.75 177 VAL A N 1
ATOM 1417 C CA . VAL A 1 177 ? 8.903 -12.762 12.073 1.00 92.75 177 VAL A CA 1
ATOM 1418 C C . VAL A 1 177 ? 10.353 -13.153 12.320 1.00 92.75 177 VAL A C 1
ATOM 1420 O O . VAL A 1 177 ? 11.180 -13.149 11.408 1.00 92.75 177 VAL A O 1
ATOM 1423 N N . HIS A 1 178 ? 10.674 -13.443 13.580 1.00 89.88 178 HIS A N 1
ATOM 1424 C CA . HIS A 1 178 ? 12.016 -13.853 13.972 1.00 89.88 178 HIS A CA 1
ATOM 1425 C C . HIS A 1 178 ? 12.177 -15.378 13.875 1.00 89.88 178 HIS A C 1
ATOM 1427 O O . HIS A 1 178 ? 11.267 -16.113 14.268 1.00 89.88 178 HIS A O 1
ATOM 1433 N N . PRO A 1 179 ? 13.354 -15.868 13.453 1.00 83.25 179 PRO A N 1
ATOM 1434 C CA . PRO A 1 179 ? 13.594 -17.294 13.225 1.00 83.25 179 PRO A CA 1
ATOM 1435 C C . PRO A 1 179 ? 13.406 -18.149 14.489 1.00 83.25 179 PRO A C 1
ATOM 1437 O O . PRO A 1 179 ? 12.832 -19.235 14.427 1.00 83.25 179 PRO A O 1
ATOM 1440 N N . GLY A 1 180 ? 13.797 -17.620 15.657 1.00 76.69 180 GLY A N 1
ATOM 1441 C CA . GLY A 1 180 ? 13.710 -18.307 16.954 1.00 76.69 180 GLY A CA 1
ATOM 1442 C C . GLY A 1 180 ? 12.302 -18.419 17.556 1.00 76.69 180 GLY A C 1
ATOM 1443 O O . GLY A 1 180 ? 12.147 -18.940 18.658 1.00 76.69 180 GLY A O 1
ATOM 1444 N N . ILE A 1 181 ? 11.275 -17.920 16.869 1.00 73.12 181 ILE A N 1
ATOM 1445 C CA . ILE A 1 181 ? 9.877 -17.989 17.302 1.00 73.12 181 ILE A CA 1
ATOM 1446 C C . ILE A 1 181 ? 9.219 -19.164 16.561 1.00 73.12 181 ILE A C 1
ATOM 1448 O O . ILE A 1 181 ? 8.446 -18.952 15.638 1.00 73.12 181 ILE A O 1
ATOM 1452 N N . SER A 1 182 ? 9.563 -20.414 16.901 1.00 72.88 182 SER A N 1
ATOM 1453 C CA . SER A 1 182 ? 8.813 -21.576 16.384 1.00 72.88 182 SER A CA 1
ATOM 1454 C C . SER A 1 182 ? 7.601 -21.867 17.274 1.00 72.88 182 SER A C 1
ATOM 1456 O O . SER A 1 182 ? 7.684 -21.733 18.499 1.00 72.88 182 SER A O 1
ATOM 1458 N N . ASN A 1 183 ? 6.479 -22.241 16.655 1.00 76.19 183 ASN A N 1
ATOM 1459 C CA . ASN A 1 183 ? 5.225 -22.647 17.296 1.00 76.19 183 ASN A CA 1
ATOM 1460 C C . ASN A 1 183 ? 4.638 -21.608 18.260 1.00 76.19 183 ASN A C 1
ATOM 1462 O O . ASN A 1 183 ? 4.084 -21.949 19.307 1.00 76.19 183 ASN A O 1
ATOM 1466 N N . LYS A 1 184 ? 4.751 -20.321 17.915 1.00 80.75 184 LYS A N 1
ATOM 1467 C CA . LYS A 1 184 ? 4.080 -19.240 18.646 1.00 80.75 184 LYS A CA 1
ATOM 1468 C C . LYS A 1 184 ? 3.180 -18.440 17.719 1.00 80.75 184 LYS A C 1
ATOM 1470 O O . LYS A 1 184 ? 3.558 -18.109 16.596 1.00 80.75 184 LYS A O 1
ATOM 1475 N N . SER A 1 185 ? 2.007 -18.115 18.252 1.00 89.50 185 SER A N 1
ATOM 1476 C CA . SER A 1 185 ? 1.098 -17.117 17.704 1.00 89.50 185 SER A CA 1
ATOM 1477 C C . SER A 1 185 ? 1.362 -15.774 18.377 1.00 89.50 185 SER A C 1
ATOM 1479 O O . SER A 1 185 ? 1.602 -15.718 19.588 1.00 89.50 185 SER A O 1
ATOM 1481 N N . PHE A 1 186 ? 1.317 -14.692 17.612 1.00 91.12 186 PHE A N 1
ATOM 1482 C CA . PHE A 1 186 ? 1.288 -13.339 18.150 1.00 91.12 186 PHE A CA 1
ATOM 1483 C C . PHE A 1 186 ? 0.389 -12.446 17.301 1.00 91.12 186 PHE A C 1
ATOM 1485 O O . PHE A 1 186 ? 0.190 -12.679 16.110 1.00 91.12 186 PHE A O 1
ATOM 1492 N N . ASN A 1 187 ? -0.148 -11.405 17.932 1.00 91.69 187 ASN A N 1
ATOM 1493 C CA . ASN A 1 187 ? -1.047 -10.467 17.277 1.00 91.69 187 ASN A CA 1
ATOM 1494 C C . ASN A 1 187 ? -0.340 -9.146 17.027 1.00 91.69 187 ASN A C 1
ATOM 1496 O O . ASN A 1 187 ? 0.422 -8.664 17.868 1.00 91.69 187 ASN A O 1
ATOM 1500 N N . VAL A 1 188 ? -0.636 -8.543 15.885 1.00 90.19 188 VAL A N 1
ATOM 1501 C CA . VAL A 1 188 ? -0.180 -7.202 15.539 1.00 90.19 188 VAL A CA 1
ATOM 1502 C C . VAL A 1 188 ? -1.402 -6.360 15.231 1.00 90.19 188 VAL A C 1
ATOM 1504 O O . VAL A 1 188 ? -2.270 -6.780 14.469 1.00 90.19 188 VAL A O 1
ATOM 1507 N N . LYS A 1 189 ? -1.468 -5.178 15.842 1.00 88.38 189 LYS A N 1
ATOM 1508 C CA . LYS A 1 189 ? -2.588 -4.250 15.723 1.00 88.38 189 LYS A CA 1
ATOM 1509 C C . LYS A 1 189 ? -2.085 -2.878 15.294 1.00 88.38 189 LYS A C 1
ATOM 1511 O O . LYS A 1 189 ? -1.052 -2.429 15.790 1.00 88.38 189 LYS A O 1
ATOM 1516 N N . ASN A 1 190 ? -2.797 -2.220 14.385 1.00 83.50 190 ASN A N 1
ATOM 1517 C CA . ASN A 1 190 ? -2.480 -0.852 13.967 1.00 83.50 190 ASN A CA 1
ATOM 1518 C C . ASN A 1 190 ? -3.284 0.205 14.743 1.00 83.50 190 ASN A C 1
ATOM 1520 O O . ASN A 1 190 ? -4.151 -0.111 15.559 1.00 83.50 190 ASN A O 1
ATOM 1524 N N . GLU A 1 191 ? -3.014 1.479 14.454 1.00 78.25 191 GLU A N 1
ATOM 1525 C CA . GLU A 1 191 ? -3.693 2.629 15.071 1.00 78.25 191 GLU A CA 1
ATOM 1526 C C . GLU A 1 191 ? -5.192 2.712 14.723 1.00 78.25 191 GLU A C 1
ATOM 1528 O O . GLU A 1 191 ? -5.975 3.294 15.476 1.00 78.25 191 GLU A O 1
ATOM 1533 N N . SER A 1 192 ? -5.622 2.122 13.599 1.00 76.50 192 SER A N 1
ATOM 1534 C CA . SER A 1 192 ? -7.044 2.013 13.243 1.00 76.50 192 SER A CA 1
ATOM 1535 C C . SER A 1 192 ? -7.747 0.831 13.918 1.00 76.50 192 SER A C 1
ATOM 1537 O O . SER A 1 192 ? -8.965 0.702 13.825 1.00 76.50 192 SER A O 1
ATOM 1539 N N . GLY A 1 193 ? -7.003 0.005 14.656 1.00 83.56 193 GLY A N 1
ATOM 1540 C CA . GLY A 1 193 ? -7.513 -1.121 15.421 1.00 83.56 193 GLY A CA 1
ATOM 1541 C C . GLY A 1 193 ? -7.662 -2.425 14.637 1.00 83.56 193 GLY A C 1
ATOM 1542 O O . GLY A 1 193 ? -8.180 -3.391 15.199 1.00 83.56 193 GLY A O 1
ATOM 1543 N N . GLN A 1 194 ? -7.202 -2.480 13.386 1.00 86.31 194 GLN A N 1
ATOM 1544 C CA . GLN A 1 194 ? -7.119 -3.713 12.603 1.00 86.31 194 GLN A CA 1
ATOM 1545 C C . GLN A 1 194 ? -6.071 -4.639 13.209 1.00 86.31 194 GLN A C 1
ATOM 1547 O O . GLN A 1 194 ? -4.949 -4.206 13.475 1.00 86.31 194 GLN A O 1
ATOM 1552 N N . GLU A 1 195 ? -6.437 -5.904 13.407 1.00 91.94 195 GLU A N 1
ATOM 1553 C CA . GLU A 1 195 ? -5.580 -6.912 14.023 1.00 91.94 195 GLU A CA 1
ATOM 1554 C C . GLU A 1 195 ? -5.333 -8.090 13.074 1.00 91.94 195 GLU A C 1
ATOM 1556 O O . GLU A 1 195 ? -6.253 -8.619 12.437 1.00 91.94 195 GLU A O 1
ATOM 1561 N N . VAL A 1 196 ? -4.070 -8.509 13.004 1.00 93.75 196 VAL A N 1
ATOM 1562 C CA . VAL A 1 196 ? -3.633 -9.732 12.329 1.00 93.75 196 VAL A CA 1
ATOM 1563 C C . VAL A 1 196 ? -2.985 -10.668 13.337 1.00 93.75 196 VAL A C 1
ATOM 1565 O O . VAL A 1 196 ? -2.154 -10.258 14.146 1.00 93.75 196 VAL A O 1
ATOM 1568 N N . GLU A 1 197 ? -3.371 -11.932 13.276 1.00 94.88 197 GLU A N 1
ATOM 1569 C CA . GLU A 1 197 ? -2.707 -13.036 13.946 1.00 94.88 197 GLU A CA 1
ATOM 1570 C C . GLU A 1 197 ? -1.644 -13.616 13.020 1.00 94.88 197 GLU A C 1
ATOM 1572 O O . GLU A 1 197 ? -1.914 -13.879 11.845 1.00 94.88 197 GLU A O 1
ATOM 1577 N N . ILE A 1 198 ? -0.444 -13.822 13.549 1.00 95.06 198 ILE A N 1
ATOM 1578 C CA . ILE A 1 198 ? 0.676 -14.408 12.821 1.00 95.06 198 ILE A CA 1
ATOM 1579 C C . ILE A 1 198 ? 1.138 -15.633 13.592 1.00 95.06 198 ILE A C 1
ATOM 1581 O O . ILE A 1 198 ? 1.504 -15.539 14.764 1.00 95.06 198 ILE A O 1
ATOM 1585 N N . GLN A 1 199 ? 1.130 -16.778 12.922 1.00 94.19 199 GLN A N 1
ATOM 1586 C CA . GLN A 1 199 ? 1.539 -18.061 13.477 1.00 94.19 199 GLN A CA 1
ATOM 1587 C C . GLN A 1 199 ? 2.706 -18.598 12.654 1.00 94.19 199 GLN A C 1
ATOM 1589 O O . GLN A 1 199 ? 2.595 -18.718 11.436 1.00 94.19 199 GLN A O 1
ATOM 1594 N N . LYS A 1 200 ? 3.831 -18.908 13.304 1.00 90.19 200 LYS A N 1
ATOM 1595 C CA . LYS A 1 200 ? 4.982 -19.550 12.651 1.00 90.19 200 LYS A CA 1
ATOM 1596 C C . LYS A 1 200 ? 5.058 -21.024 13.041 1.00 90.19 200 LYS A C 1
ATOM 1598 O O . LYS A 1 200 ? 5.126 -21.337 14.230 1.00 90.19 200 LYS A O 1
ATOM 1603 N N . TYR A 1 201 ? 5.116 -21.887 12.034 1.00 89.75 201 TYR A N 1
ATOM 1604 C CA . TYR A 1 201 ? 5.259 -23.337 12.128 1.00 89.75 201 TYR A CA 1
ATOM 1605 C C . TYR A 1 201 ? 6.510 -23.755 11.366 1.00 89.75 201 TYR A C 1
ATOM 1607 O O . TYR A 1 201 ? 6.452 -23.935 10.154 1.00 89.75 201 TYR A O 1
ATOM 1615 N N . ASP A 1 202 ? 7.643 -23.870 12.056 1.00 87.31 202 ASP A N 1
ATOM 1616 C CA . ASP A 1 202 ? 8.933 -24.208 11.442 1.00 87.31 202 ASP A CA 1
ATOM 1617 C C . ASP A 1 202 ? 9.278 -23.306 10.237 1.00 87.31 202 ASP A C 1
ATOM 1619 O O . ASP A 1 202 ? 9.732 -22.175 10.447 1.00 87.31 202 ASP A O 1
ATOM 1623 N N . GLU A 1 203 ? 9.037 -23.778 9.013 1.00 90.69 203 GLU A N 1
ATOM 1624 C CA . GLU A 1 203 ? 9.273 -23.088 7.732 1.00 90.69 203 GLU A CA 1
ATOM 1625 C C . GLU A 1 203 ? 8.061 -22.302 7.212 1.00 90.69 203 GLU A C 1
ATOM 1627 O O . GLU A 1 203 ? 8.191 -21.486 6.306 1.00 90.69 203 GLU A O 1
ATOM 1632 N N . HIS A 1 204 ? 6.882 -22.492 7.797 1.00 92.38 204 HIS A N 1
ATOM 1633 C CA . HIS A 1 204 ? 5.640 -21.884 7.338 1.00 92.38 204 HIS A CA 1
ATOM 1634 C C . HIS A 1 204 ? 5.216 -20.730 8.239 1.00 92.38 204 HIS A C 1
ATOM 1636 O O . HIS A 1 204 ? 5.341 -20.779 9.466 1.00 92.38 204 HIS A O 1
ATOM 1642 N N . VAL A 1 205 ? 4.644 -19.698 7.630 1.00 94.19 205 VAL A N 1
ATOM 1643 C CA . VAL A 1 205 ? 3.978 -18.611 8.341 1.00 94.19 205 VAL A CA 1
ATOM 1644 C C . VAL A 1 205 ? 2.538 -18.530 7.864 1.00 94.19 205 VAL A C 1
ATOM 1646 O O . VAL A 1 205 ? 2.263 -18.413 6.670 1.00 94.19 205 VAL A O 1
ATOM 1649 N N . GLN A 1 206 ? 1.619 -18.569 8.823 1.00 95.75 206 GLN A N 1
ATOM 1650 C CA . GLN A 1 206 ? 0.209 -18.307 8.613 1.00 95.75 206 GLN A CA 1
ATOM 1651 C C . GLN A 1 206 ? -0.137 -16.902 9.104 1.00 95.75 206 GLN A C 1
ATOM 1653 O O . GLN A 1 206 ? 0.236 -16.50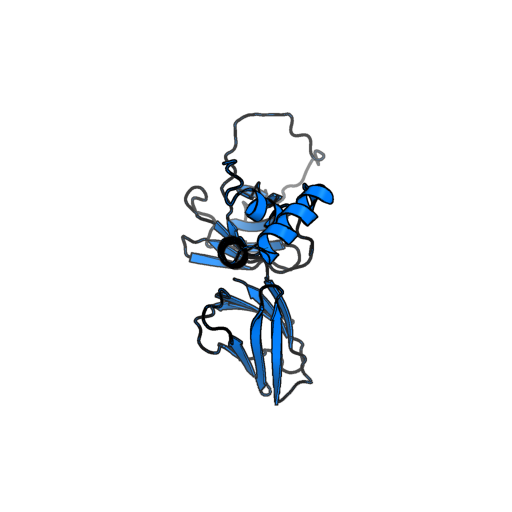2 10.207 1.00 95.75 206 GLN A O 1
ATOM 1658 N N . ILE A 1 207 ? -0.887 -16.164 8.292 1.00 95.88 207 ILE A N 1
ATOM 1659 C CA . ILE A 1 207 ? -1.440 -14.853 8.622 1.00 95.88 207 ILE A CA 1
ATOM 1660 C C . ILE A 1 207 ? -2.960 -14.954 8.576 1.00 95.88 207 ILE A C 1
ATOM 1662 O O . ILE A 1 207 ? -3.532 -15.321 7.549 1.00 95.88 207 ILE A O 1
ATOM 1666 N N . LYS A 1 208 ? -3.627 -14.562 9.659 1.00 94.81 208 LYS A N 1
ATOM 1667 C CA . LYS A 1 208 ? -5.087 -14.493 9.740 1.00 94.81 208 LYS A CA 1
ATOM 1668 C C . LYS A 1 208 ? -5.525 -13.104 10.185 1.00 94.81 208 LYS A C 1
ATOM 1670 O O . LYS A 1 208 ? -5.109 -12.615 11.228 1.00 94.81 208 LYS A O 1
ATOM 1675 N N . VAL A 1 209 ? -6.397 -12.467 9.413 1.00 93.25 209 VAL A N 1
ATOM 1676 C CA . VAL A 1 209 ? -7.025 -11.199 9.812 1.00 93.25 209 VAL A CA 1
ATOM 1677 C C . VAL A 1 209 ? -8.143 -11.507 10.805 1.00 93.25 209 VAL A C 1
ATOM 1679 O O . VAL A 1 209 ? -8.981 -12.362 10.525 1.00 93.25 209 VAL A O 1
ATOM 1682 N N . LYS A 1 210 ? -8.157 -10.848 11.967 1.00 90.06 210 LYS A N 1
ATOM 1683 C CA . LYS A 1 210 ? -9.149 -11.141 13.016 1.00 90.06 210 LYS A CA 1
ATOM 1684 C C . LYS A 1 210 ? -10.434 -10.333 12.913 1.00 90.06 210 LYS A C 1
ATOM 1686 O O . LYS A 1 210 ? -11.476 -10.801 13.355 1.00 90.06 210 LYS A O 1
ATOM 1691 N N . ASN A 1 211 ? -10.360 -9.123 12.372 1.00 83.25 211 ASN A N 1
ATOM 1692 C CA . ASN A 1 211 ? -11.498 -8.215 12.359 1.00 83.25 211 ASN A CA 1
ATOM 1693 C C . ASN A 1 211 ? -12.351 -8.480 11.114 1.00 83.25 211 ASN A C 1
ATOM 1695 O O . ASN A 1 211 ? -11.891 -8.256 9.990 1.00 83.25 211 ASN A O 1
ATOM 1699 N N . GLU A 1 212 ? -13.599 -8.901 11.315 1.00 75.44 212 GLU A N 1
ATOM 1700 C CA . GLU A 1 212 ? -14.610 -8.902 10.257 1.00 75.44 212 GLU A CA 1
ATOM 1701 C C . GLU A 1 212 ? -14.772 -7.463 9.731 1.00 75.44 212 GLU A C 1
ATOM 1703 O O . GLU A 1 212 ? -14.933 -6.520 10.506 1.00 75.44 212 GLU A O 1
ATOM 1708 N N . GLY A 1 213 ? -14.626 -7.268 8.417 1.00 79.62 213 GLY A N 1
ATOM 1709 C CA . GLY A 1 213 ? -14.637 -5.937 7.793 1.00 79.62 213 GLY A CA 1
ATOM 1710 C C . GLY A 1 213 ? -13.285 -5.212 7.752 1.00 79.62 213 GLY A C 1
ATOM 1711 O O . GLY A 1 213 ? -13.240 -4.020 7.455 1.00 79.62 213 GLY A O 1
ATOM 1712 N N . SER A 1 214 ? -12.172 -5.895 8.033 1.00 84.88 214 SER A N 1
ATOM 1713 C CA . SER A 1 214 ? -10.845 -5.325 7.784 1.00 84.88 214 SER A CA 1
ATOM 1714 C C . SER A 1 214 ? -10.677 -4.914 6.320 1.00 84.88 214 SER A C 1
ATOM 1716 O O . SER A 1 214 ? -10.980 -5.683 5.411 1.00 84.88 214 SER A O 1
ATOM 1718 N N . VAL A 1 215 ? -10.115 -3.726 6.104 1.00 89.06 215 VAL A N 1
ATOM 1719 C CA . VAL A 1 215 ? -9.774 -3.208 4.772 1.00 89.06 215 VAL A CA 1
ATOM 1720 C C . VAL A 1 215 ? -8.394 -3.661 4.279 1.00 89.06 215 VAL A C 1
ATOM 1722 O O . VAL A 1 215 ? -7.997 -3.290 3.183 1.00 89.06 215 VAL A O 1
ATOM 1725 N N . LEU A 1 216 ? -7.655 -4.466 5.059 1.00 91.94 216 LEU A N 1
ATOM 1726 C CA . LEU A 1 216 ? -6.373 -5.027 4.621 1.00 91.94 216 LEU A CA 1
ATOM 1727 C C . LEU A 1 216 ? -6.573 -5.907 3.385 1.00 91.94 216 LEU A C 1
ATOM 1729 O O . LEU A 1 216 ? -7.312 -6.890 3.434 1.00 91.94 216 LEU A O 1
ATOM 1733 N N . SER A 1 217 ? -5.871 -5.586 2.303 1.00 93.56 217 SER A N 1
ATOM 1734 C CA . SER A 1 217 ? -5.996 -6.299 1.031 1.00 93.56 217 SER A CA 1
ATOM 1735 C C . SER A 1 217 ? -4.706 -6.953 0.569 1.00 93.56 217 SER A C 1
ATOM 1737 O O . SER A 1 217 ? -4.750 -7.823 -0.303 1.00 93.56 217 SER A O 1
ATOM 1739 N N . ARG A 1 218 ? -3.547 -6.557 1.108 1.00 95.88 218 ARG A N 1
ATOM 1740 C CA . ARG A 1 218 ? -2.245 -7.086 0.684 1.00 95.88 218 ARG A CA 1
ATOM 1741 C C . ARG A 1 218 ? -1.269 -7.205 1.844 1.00 95.88 218 ARG A C 1
ATOM 1743 O O . ARG A 1 218 ? -1.262 -6.385 2.762 1.00 95.88 218 ARG A O 1
ATOM 1750 N N . VAL A 1 219 ? -0.379 -8.182 1.736 1.00 96.75 219 VAL A N 1
ATOM 1751 C CA . VAL A 1 219 ? 0.824 -8.288 2.560 1.00 96.75 219 VAL A CA 1
ATOM 1752 C C . VAL A 1 219 ? 2.036 -8.472 1.657 1.00 96.75 219 VAL A C 1
ATOM 1754 O O . VAL A 1 219 ? 2.038 -9.336 0.785 1.00 96.75 219 VAL A O 1
ATOM 1757 N N . LEU A 1 220 ? 3.058 -7.642 1.848 1.00 97.69 220 LEU A N 1
ATOM 1758 C CA . LEU A 1 220 ? 4.373 -7.854 1.255 1.00 97.69 220 LEU A CA 1
ATOM 1759 C C . LEU A 1 220 ? 5.241 -8.594 2.268 1.00 97.69 220 LEU A C 1
ATOM 1761 O O . LEU A 1 220 ? 5.476 -8.099 3.374 1.00 97.69 220 LEU A O 1
ATOM 1765 N N . VAL A 1 221 ? 5.721 -9.763 1.868 1.00 97.00 221 VAL A N 1
ATOM 1766 C CA . VAL A 1 221 ? 6.710 -10.554 2.591 1.00 97.00 221 VAL A CA 1
ATOM 1767 C C . VAL A 1 221 ? 8.072 -10.212 2.011 1.00 97.00 221 VAL A C 1
ATOM 1769 O O . VAL A 1 221 ? 8.291 -10.414 0.825 1.00 97.00 221 VAL A O 1
ATOM 1772 N N . VAL A 1 222 ? 8.986 -9.690 2.823 1.00 96.38 222 VAL A N 1
ATOM 1773 C CA . VAL A 1 222 ? 10.364 -9.390 2.416 1.00 96.38 222 VAL A CA 1
ATOM 1774 C C . VAL A 1 222 ? 11.313 -10.287 3.197 1.00 96.38 222 VAL A C 1
ATOM 1776 O O . VAL A 1 222 ? 11.297 -10.297 4.430 1.00 96.38 222 VAL A O 1
ATOM 1779 N N . GLN A 1 223 ? 12.132 -11.032 2.467 1.00 94.69 223 GLN A N 1
ATOM 1780 C CA . GLN A 1 223 ? 13.160 -11.939 2.970 1.00 94.69 223 GLN A CA 1
ATOM 1781 C C . GLN A 1 223 ? 14.516 -11.518 2.381 1.00 94.69 223 GLN A C 1
ATOM 1783 O O . GLN A 1 223 ? 14.572 -10.689 1.473 1.00 94.69 223 GLN A O 1
ATOM 1788 N N . ASP A 1 224 ? 15.622 -12.086 2.864 1.00 89.81 224 ASP A N 1
ATOM 1789 C CA . ASP A 1 224 ? 16.976 -11.626 2.503 1.00 89.81 224 ASP A CA 1
ATOM 1790 C C . ASP A 1 224 ? 17.260 -11.601 0.987 1.00 89.81 224 ASP A C 1
ATOM 1792 O O . ASP A 1 224 ? 18.091 -10.818 0.522 1.00 89.81 224 ASP A O 1
ATOM 1796 N N . LYS A 1 225 ? 16.592 -12.460 0.205 1.00 88.69 225 LYS A N 1
ATOM 1797 C CA . LYS A 1 225 ? 16.828 -12.620 -1.243 1.00 88.69 225 LYS A CA 1
ATOM 1798 C C . LYS A 1 225 ? 15.575 -12.514 -2.110 1.00 88.69 225 LYS A C 1
ATOM 1800 O O . LYS A 1 225 ? 15.687 -12.598 -3.331 1.00 88.69 225 LYS A O 1
ATOM 1805 N N . SER A 1 226 ? 14.401 -12.364 -1.509 1.00 92.44 226 SER A N 1
ATOM 1806 C CA . SER A 1 226 ? 13.127 -12.406 -2.223 1.00 92.44 226 SER A CA 1
ATOM 1807 C C . SER A 1 226 ? 12.100 -11.494 -1.569 1.00 92.44 226 SER A C 1
ATOM 1809 O O . SER A 1 226 ? 12.193 -11.139 -0.392 1.00 92.44 226 SER A O 1
ATOM 1811 N N . SER A 1 227 ? 11.110 -11.097 -2.359 1.00 94.75 227 SER A N 1
ATOM 1812 C CA . SER A 1 227 ? 9.948 -10.389 -1.855 1.00 94.75 227 SER A CA 1
ATOM 1813 C C . SER A 1 227 ? 8.707 -10.853 -2.592 1.00 94.75 227 SER A C 1
ATOM 1815 O O . SER A 1 227 ? 8.684 -10.787 -3.820 1.00 94.75 227 SER A O 1
ATOM 1817 N N . ASP A 1 228 ? 7.680 -11.239 -1.849 1.00 95.94 228 ASP A N 1
ATOM 1818 C CA . ASP A 1 228 ? 6.435 -11.761 -2.393 1.00 95.94 228 ASP A CA 1
ATOM 1819 C C . ASP A 1 228 ? 5.264 -10.906 -1.933 1.00 95.94 228 ASP A C 1
ATOM 1821 O O . ASP A 1 228 ? 5.075 -10.651 -0.740 1.00 95.94 228 ASP A O 1
ATOM 1825 N N . LEU A 1 229 ? 4.465 -10.450 -2.894 1.00 97.19 229 LEU A N 1
ATOM 1826 C CA . LEU A 1 229 ? 3.242 -9.714 -2.619 1.00 97.19 229 LEU A CA 1
ATOM 1827 C C . LEU A 1 229 ? 2.052 -10.668 -2.663 1.00 97.19 229 LEU A C 1
ATOM 1829 O O . LEU A 1 229 ? 1.717 -11.208 -3.716 1.00 97.19 229 LEU A O 1
ATOM 1833 N N . ILE A 1 230 ? 1.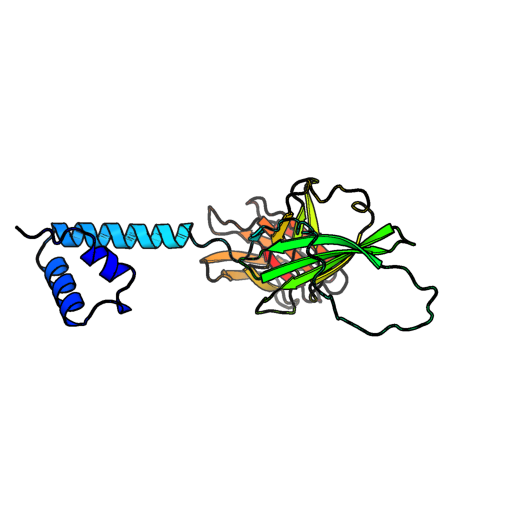368 -10.822 -1.534 1.00 96.56 230 ILE A N 1
ATOM 1834 C CA . ILE A 1 230 ? 0.229 -11.726 -1.403 1.00 96.56 230 ILE A CA 1
ATOM 1835 C C . ILE A 1 230 ? -1.053 -10.910 -1.239 1.00 96.56 230 ILE A C 1
ATOM 1837 O O . ILE A 1 230 ? -1.155 -10.053 -0.357 1.00 96.56 230 ILE A O 1
ATOM 1841 N N . LYS A 1 231 ? -2.051 -11.182 -2.087 1.00 94.44 231 LYS A N 1
ATOM 1842 C CA . LYS A 1 231 ? -3.396 -10.601 -1.973 1.00 94.44 231 LYS A CA 1
ATOM 1843 C C . LYS A 1 231 ? -4.185 -11.335 -0.888 1.00 94.44 231 LYS A C 1
ATOM 1845 O O . LYS A 1 231 ? -4.253 -12.560 -0.884 1.00 94.44 231 LYS A O 1
ATOM 1850 N N . MET A 1 232 ? -4.792 -10.580 0.018 1.00 92.19 232 MET A N 1
ATOM 1851 C CA . MET A 1 232 ? -5.609 -11.097 1.110 1.00 92.19 232 MET A CA 1
ATOM 1852 C C . MET A 1 232 ? -7.066 -11.213 0.654 1.00 92.19 232 MET A C 1
ATOM 1854 O O . MET A 1 232 ? -7.625 -10.267 0.105 1.00 92.19 232 MET A O 1
ATOM 1858 N N . SER A 1 233 ? -7.687 -12.369 0.884 1.00 85.62 233 SER A N 1
ATOM 1859 C CA . SER A 1 233 ? -9.066 -12.677 0.462 1.00 85.62 233 SER A CA 1
ATOM 1860 C C . SER A 1 233 ? -9.999 -12.998 1.638 1.00 85.62 233 SER A C 1
ATOM 1862 O O . SER A 1 233 ? -11.040 -13.625 1.461 1.00 85.62 233 SER A O 1
ATOM 1864 N N . GLY A 1 234 ? -9.613 -12.616 2.859 1.00 82.94 234 GLY A N 1
ATOM 1865 C CA . GLY A 1 234 ? -10.340 -12.930 4.097 1.00 82.94 234 GLY A CA 1
ATOM 1866 C C . GLY A 1 234 ? -10.095 -14.344 4.644 1.00 82.94 234 GLY A C 1
ATOM 1867 O O . GLY A 1 234 ? -10.381 -14.599 5.810 1.00 82.94 234 GLY A O 1
ATOM 1868 N N . GLN A 1 235 ? -9.516 -15.247 3.849 1.00 89.44 235 GLN A N 1
ATOM 1869 C CA . GLN A 1 235 ? -9.024 -16.542 4.326 1.00 89.44 235 GLN A CA 1
ATOM 1870 C C . GLN A 1 235 ? -7.615 -16.414 4.930 1.00 89.44 235 GLN A C 1
ATOM 1872 O O . GLN A 1 235 ? -6.878 -15.491 4.563 1.00 89.44 235 GLN A O 1
ATOM 1877 N N . PRO A 1 236 ? -7.211 -17.330 5.833 1.00 93.50 236 PRO A N 1
ATOM 1878 C CA . PRO A 1 236 ? -5.834 -17.404 6.298 1.00 93.50 236 PRO A CA 1
ATOM 1879 C C . PRO A 1 236 ? -4.867 -17.588 5.127 1.00 93.50 236 PRO A C 1
ATOM 1881 O O . PRO A 1 236 ? -5.065 -18.440 4.260 1.00 93.50 236 PRO A O 1
ATOM 1884 N N . ILE A 1 237 ? -3.809 -16.789 5.118 1.00 94.94 237 ILE A N 1
ATOM 1885 C CA . ILE A 1 237 ? -2.744 -16.847 4.122 1.00 94.94 237 ILE A CA 1
ATOM 1886 C C . ILE A 1 237 ? -1.630 -17.701 4.691 1.00 94.94 237 ILE A C 1
ATOM 1888 O O . ILE A 1 237 ? -1.232 -17.487 5.831 1.00 94.94 237 ILE A O 1
ATOM 1892 N N . ASN A 1 238 ? -1.108 -18.621 3.891 1.00 94.50 238 ASN A N 1
ATOM 1893 C CA . ASN A 1 238 ? 0.051 -19.426 4.248 1.00 94.50 238 ASN A CA 1
ATOM 1894 C C . ASN A 1 238 ? 1.145 -19.181 3.214 1.00 94.50 238 ASN A C 1
ATOM 1896 O O . ASN A 1 238 ? 0.861 -19.164 2.016 1.00 94.50 238 ASN A O 1
ATOM 1900 N N . PHE A 1 239 ? 2.374 -18.995 3.674 1.00 93.69 239 PHE A N 1
ATOM 1901 C CA . PHE A 1 239 ? 3.549 -18.941 2.813 1.00 93.69 239 PHE A CA 1
ATOM 1902 C C . PHE A 1 239 ? 4.742 -19.592 3.505 1.00 93.69 239 PHE A C 1
ATOM 1904 O O . PHE A 1 239 ? 4.774 -19.733 4.731 1.00 93.69 239 PHE A O 1
ATOM 1911 N N . GLU A 1 240 ? 5.711 -19.989 2.693 1.00 93.19 240 GLU A N 1
ATOM 1912 C CA . GLU A 1 240 ? 6.944 -20.629 3.128 1.00 93.19 240 GLU A CA 1
ATOM 1913 C C . GLU A 1 240 ? 8.069 -19.592 3.234 1.00 93.19 240 GLU A C 1
ATOM 1915 O O . GLU A 1 240 ? 8.165 -18.640 2.450 1.00 93.19 240 GLU A O 1
ATOM 1920 N N . LEU A 1 241 ? 8.915 -19.748 4.244 1.00 91.75 241 LEU A N 1
ATOM 1921 C CA . LEU A 1 241 ? 10.141 -18.983 4.395 1.00 91.75 241 LEU A CA 1
ATOM 1922 C C . LEU A 1 241 ? 11.224 -19.628 3.533 1.00 91.75 241 LEU A C 1
ATOM 1924 O O . LEU A 1 241 ? 11.541 -20.795 3.715 1.00 91.75 241 LEU A O 1
ATOM 1928 N N . THR A 1 242 ? 11.851 -18.845 2.655 1.00 91.75 242 THR A N 1
ATOM 1929 C CA . THR A 1 242 ? 12.982 -19.302 1.827 1.00 91.75 242 THR A CA 1
ATOM 1930 C C . THR A 1 242 ? 14.151 -19.771 2.697 1.00 91.75 242 THR A C 1
ATOM 1932 O O . THR A 1 242 ? 14.902 -20.660 2.309 1.00 91.75 242 THR A O 1
ATOM 1935 N N . ASP A 1 243 ? 14.318 -19.155 3.871 1.00 89.88 243 ASP A N 1
ATOM 1936 C CA . ASP A 1 243 ? 15.250 -19.592 4.908 1.00 89.88 243 ASP A CA 1
ATOM 1937 C C . ASP A 1 243 ? 14.585 -19.447 6.294 1.00 89.88 243 ASP A C 1
ATOM 1939 O O . ASP A 1 243 ? 14.393 -18.313 6.758 1.00 89.88 243 ASP A O 1
ATOM 1943 N N . PRO A 1 244 ? 14.252 -20.552 6.991 1.00 86.25 244 PRO A N 1
ATOM 1944 C CA . PRO A 1 244 ? 13.605 -20.521 8.307 1.00 86.25 244 PRO A CA 1
ATOM 1945 C C . PRO A 1 244 ? 14.474 -19.915 9.416 1.00 86.25 244 PRO A C 1
ATOM 1947 O O . PRO A 1 244 ? 13.960 -19.600 10.498 1.00 86.25 244 PRO A O 1
ATOM 1950 N N . HIS A 1 245 ? 15.777 -19.755 9.174 1.00 88.31 245 HIS A N 1
ATOM 1951 C CA . HIS A 1 245 ? 16.734 -19.145 10.094 1.00 88.31 245 HIS A CA 1
ATOM 1952 C C . HIS A 1 245 ? 16.962 -17.653 9.825 1.00 88.31 245 HIS A C 1
ATOM 1954 O O . HIS A 1 245 ? 17.606 -16.979 10.635 1.00 88.31 245 HIS A O 1
ATOM 1960 N N . SER A 1 246 ? 16.387 -17.117 8.749 1.00 89.75 246 SER A N 1
ATOM 1961 C CA . SER A 1 246 ? 16.411 -15.691 8.427 1.00 89.75 246 SER A CA 1
ATOM 1962 C C . SER A 1 246 ? 15.221 -14.942 9.043 1.00 89.75 246 SER A C 1
ATOM 1964 O O . SER A 1 246 ? 14.256 -15.530 9.542 1.00 89.75 246 SER A O 1
ATOM 1966 N N . LYS A 1 247 ? 15.299 -13.608 9.070 1.00 93.12 247 LYS A N 1
ATOM 1967 C CA . LYS A 1 247 ? 14.161 -12.763 9.457 1.00 93.12 247 LYS A CA 1
ATOM 1968 C C . LYS A 1 247 ? 13.276 -12.540 8.235 1.00 93.12 247 LYS A C 1
ATOM 1970 O O . LYS A 1 247 ? 13.785 -12.257 7.158 1.00 93.12 247 LYS A O 1
ATOM 1975 N N . ALA A 1 248 ? 11.962 -12.555 8.437 1.00 94.69 248 ALA A N 1
ATOM 1976 C CA . ALA A 1 248 ? 11.012 -12.089 7.432 1.00 94.69 248 ALA A CA 1
ATOM 1977 C C . ALA A 1 248 ? 10.327 -10.810 7.911 1.00 94.69 248 ALA A C 1
ATOM 1979 O O . ALA A 1 248 ? 9.781 -10.754 9.018 1.00 94.69 248 ALA A O 1
ATOM 1980 N N . HIS A 1 249 ? 10.348 -9.777 7.078 1.00 95.62 249 HIS A N 1
ATOM 1981 C CA . HIS A 1 249 ? 9.642 -8.528 7.322 1.00 95.62 249 HIS A CA 1
ATOM 1982 C C . HIS A 1 249 ? 8.297 -8.560 6.605 1.00 95.62 249 HIS A C 1
ATOM 1984 O O . HIS A 1 249 ? 8.224 -8.852 5.415 1.00 95.62 249 HIS A O 1
ATOM 1990 N N . LEU A 1 250 ? 7.229 -8.262 7.337 1.00 96.19 250 LEU A N 1
ATOM 1991 C CA . LEU A 1 250 ? 5.868 -8.255 6.814 1.00 96.19 250 LEU A CA 1
ATOM 1992 C C . LEU A 1 250 ? 5.344 -6.826 6.818 1.00 96.19 250 LEU A C 1
ATOM 1994 O O . LEU A 1 250 ? 5.335 -6.170 7.866 1.00 96.19 250 LEU A O 1
ATOM 1998 N N . TYR A 1 251 ? 4.895 -6.363 5.657 1.00 95.75 251 TYR A N 1
ATOM 1999 C CA . TYR A 1 251 ? 4.295 -5.048 5.464 1.00 95.75 251 TYR A CA 1
ATOM 2000 C C . TYR A 1 251 ? 2.841 -5.235 5.045 1.00 95.75 251 TYR A C 1
ATOM 2002 O O . TYR A 1 251 ? 2.565 -5.890 4.043 1.00 95.75 251 TYR A O 1
ATOM 2010 N N . PHE A 1 252 ? 1.914 -4.675 5.814 1.00 94.69 252 PHE A N 1
ATOM 2011 C CA . PHE A 1 252 ? 0.481 -4.816 5.571 1.00 94.69 252 PHE A CA 1
ATOM 2012 C C . PHE A 1 252 ? -0.069 -3.567 4.904 1.00 94.69 252 PHE A C 1
ATOM 2014 O O . PHE A 1 252 ? 0.268 -2.453 5.308 1.00 94.69 252 PHE A O 1
ATOM 2021 N N . TYR A 1 253 ? -0.933 -3.757 3.913 1.00 94.44 253 TYR A N 1
ATOM 2022 C CA . TYR A 1 253 ? -1.539 -2.684 3.136 1.00 94.44 253 TYR A CA 1
ATOM 2023 C C . TYR A 1 253 ? -3.050 -2.869 3.090 1.00 94.44 253 TYR A C 1
ATOM 2025 O O . TYR A 1 253 ? -3.559 -3.989 2.978 1.00 94.44 253 TYR A O 1
ATOM 2033 N N . GLU A 1 254 ? -3.752 -1.744 3.136 1.00 91.69 254 GLU A N 1
ATOM 2034 C CA . GLU A 1 254 ? -5.140 -1.647 2.683 1.00 91.69 254 GLU A CA 1
ATOM 2035 C C . GLU A 1 254 ? -5.208 -1.751 1.167 1.00 91.69 254 GLU A C 1
ATOM 2037 O O . GLU A 1 254 ? -4.202 -1.415 0.499 1.00 91.69 254 GLU A O 1
#

Radius of gyration: 25.06 Å; chains: 1; bounding box: 68×56×58 Å

Organism: NCBI:txid2952158

Secondary structure (DSSP, 8-state):
-----SHHHHHHHH-GGGS-HHHHHHHHHHHHH-HHHHHHHHHHHHHHHHHHHHH---TTEEEEEE------------S----------EEEEEEEEETTTTEEEEEEEETTTTEEEEEEEE--S-SS---EEEETTTTEEEE--TTSEEEEE-TTTT--TTT--EEEE--SEEEEE-TT--SEEEEEE-TT--EEEEEEETTEEEEEE-STT----EEEEE-SS-EEEEE--SSPEEEE-S-TTS-EEEEEE-

Sequence (254 aa):
MSKIDEYKIEQYIRFAEELTEEEKNEVERLIETSDEMQAIYLFLKQFYEEFDKASRVSKAVIPLTLLQKHQHSGPVVLAAMTKESSASGLVTKATLVSEERKTVVRILEDEQSHSLQFHVIGNQKQPNSYVILSLLNPQVDLVTNEKGKLKGVQELSDIDWSTVSTLLRIPVFKTTVHPGISNKSFNVKNESGQEVEIQKYDEHVQIKVKNEGSVLSRVLVVQDKSSDLIKMSGQPINFELTDPHSKAHLYFYE

pLDDT: mean 85.82, std 14.75, range [38.19, 97.69]